Protein AF-A0A9P1BVR5-F1 (afdb_monomer_lite)

Radius of gyration: 28.44 Å; chains: 1; bounding box: 71×42×76 Å

Structure (mmCIF, N/CA/C/O backbone):
data_AF-A0A9P1BVR5-F1
#
_entry.id   AF-A0A9P1BVR5-F1
#
loop_
_atom_site.group_PDB
_atom_site.id
_atom_site.type_symbol
_atom_site.label_atom_id
_atom_site.label_alt_id
_atom_site.label_comp_id
_atom_site.label_asym_id
_atom_site.label_entity_id
_atom_site.label_seq_id
_atom_site.pdbx_PDB_ins_code
_atom_site.Cartn_x
_atom_site.Cartn_y
_atom_site.Cartn_z
_atom_site.occupancy
_atom_site.B_iso_or_equiv
_atom_site.auth_seq_id
_atom_site.auth_comp_id
_atom_site.auth_asym_id
_atom_site.auth_atom_id
_atom_site.pdbx_PDB_model_num
ATOM 1 N N . MET A 1 1 ? -10.311 -13.934 22.982 1.00 92.50 1 MET A N 1
ATOM 2 C CA . MET A 1 1 ? -10.386 -12.457 22.933 1.00 92.50 1 MET A CA 1
ATOM 3 C C . MET A 1 1 ? -9.508 -11.852 21.838 1.00 92.50 1 MET A C 1
ATOM 5 O O . MET A 1 1 ? -10.083 -11.376 20.878 1.00 92.50 1 MET A O 1
ATOM 9 N N . ALA A 1 2 ? -8.166 -11.888 21.900 1.00 94.75 2 ALA A N 1
ATOM 10 C CA . ALA A 1 2 ? -7.306 -11.245 20.880 1.00 94.75 2 ALA A CA 1
ATOM 11 C C . ALA A 1 2 ? -7.662 -11.634 19.426 1.00 94.75 2 ALA A C 1
ATOM 13 O O . ALA A 1 2 ? -8.018 -10.774 18.627 1.00 94.75 2 ALA A O 1
ATOM 14 N N . VAL A 1 3 ? -7.680 -12.939 19.130 1.00 95.75 3 VAL A N 1
ATOM 15 C CA . VAL A 1 3 ? -8.070 -13.494 17.815 1.00 95.75 3 VAL A CA 1
ATOM 16 C C . VAL A 1 3 ? -9.511 -13.127 17.431 1.00 95.75 3 VAL A C 1
ATOM 18 O O . VAL A 1 3 ? -9.828 -12.961 16.256 1.00 95.75 3 VAL A O 1
ATOM 21 N N . THR A 1 4 ? -10.397 -12.991 18.420 1.00 95.62 4 THR A N 1
ATOM 22 C CA . THR A 1 4 ? -11.791 -12.577 18.216 1.00 95.62 4 THR A CA 1
ATOM 23 C C . THR A 1 4 ? -11.862 -11.125 17.752 1.00 95.62 4 THR A C 1
ATOM 25 O O . THR A 1 4 ? -12.551 -10.845 16.778 1.00 95.62 4 THR A O 1
ATOM 28 N N . LEU A 1 5 ? -11.125 -10.218 18.406 1.00 95.94 5 LEU A N 1
ATOM 29 C CA . LEU A 1 5 ? -11.038 -8.809 18.013 1.00 95.94 5 LEU A CA 1
ATOM 30 C C . LEU A 1 5 ? -10.439 -8.677 16.608 1.00 95.94 5 LEU A C 1
ATOM 32 O O . LEU A 1 5 ? -11.005 -7.993 15.763 1.00 95.94 5 LEU A O 1
ATOM 36 N N . GLU A 1 6 ? -9.337 -9.377 16.335 1.00 94.31 6 GLU A N 1
ATOM 37 C CA . GLU A 1 6 ? -8.695 -9.364 15.018 1.00 94.31 6 GLU A CA 1
ATOM 38 C C . GLU A 1 6 ? -9.656 -9.821 13.916 1.00 94.31 6 GLU A C 1
ATOM 40 O O . GLU A 1 6 ? -9.890 -9.089 12.958 1.00 94.31 6 GLU A O 1
ATOM 45 N N . ASN A 1 7 ? -10.277 -10.995 14.063 1.00 93.31 7 ASN A N 1
ATOM 46 C CA . ASN A 1 7 ? -11.193 -11.504 13.044 1.00 93.31 7 ASN A CA 1
ATOM 47 C C . ASN A 1 7 ? -12.470 -10.677 12.901 1.00 93.31 7 ASN A C 1
ATOM 49 O O . ASN A 1 7 ? -13.054 -10.671 11.820 1.00 93.31 7 ASN A O 1
ATOM 53 N N . ARG A 1 8 ? -12.912 -9.999 13.965 1.00 94.25 8 ARG A N 1
ATOM 54 C CA . ARG A 1 8 ? -14.110 -9.159 13.930 1.00 94.25 8 ARG A CA 1
ATOM 55 C C . ARG A 1 8 ? -13.861 -7.807 13.262 1.00 94.25 8 ARG A C 1
ATOM 57 O O . ARG A 1 8 ? -14.752 -7.338 12.565 1.00 94.25 8 ARG A O 1
ATOM 64 N N . TYR A 1 9 ? -12.689 -7.202 13.469 1.00 95.06 9 TYR A N 1
ATOM 65 C CA . TYR A 1 9 ? -12.417 -5.810 13.080 1.00 95.06 9 TYR A CA 1
ATOM 66 C C . TYR A 1 9 ? -11.345 -5.636 11.995 1.00 95.06 9 TYR A C 1
ATOM 68 O O . TYR A 1 9 ? -11.045 -4.504 11.605 1.00 95.06 9 TYR A O 1
ATOM 76 N N . LYS A 1 10 ? -10.748 -6.722 11.487 1.00 90.06 10 LYS A N 1
ATOM 77 C CA . LYS A 1 10 ? -9.857 -6.664 10.318 1.00 90.06 10 LYS A CA 1
ATOM 78 C C . LYS A 1 10 ? -10.569 -6.035 9.116 1.00 90.06 10 LYS A C 1
ATOM 80 O O . LYS A 1 10 ? -11.767 -6.200 8.926 1.00 90.06 10 LYS A O 1
ATOM 85 N N . GLY A 1 11 ? -9.816 -5.288 8.311 1.00 88.62 11 GLY A N 1
ATOM 86 C CA . GLY A 1 11 ? -10.341 -4.628 7.110 1.00 88.62 11 GLY A CA 1
ATOM 87 C C . GLY A 1 11 ? -11.168 -3.360 7.363 1.00 88.62 11 GLY A C 1
ATOM 88 O O . GLY A 1 11 ? -11.551 -2.699 6.398 1.00 88.62 11 GLY A O 1
ATOM 89 N N . LEU A 1 12 ? -11.402 -2.969 8.623 1.00 92.75 12 LEU A N 1
ATOM 90 C CA . LEU A 1 12 ? -12.187 -1.780 8.943 1.00 92.75 12 LEU A CA 1
ATOM 91 C C . LEU A 1 12 ? -11.521 -0.496 8.420 1.00 92.75 12 LEU A C 1
ATOM 93 O O . LEU A 1 12 ? -10.355 -0.208 8.708 1.00 92.75 12 LEU A O 1
ATOM 97 N N . ARG A 1 13 ? -12.282 0.305 7.668 1.00 92.25 13 ARG A N 1
ATOM 98 C CA . ARG A 1 13 ? -11.865 1.639 7.218 1.00 92.25 13 ARG A CA 1
ATOM 99 C C . ARG A 1 13 ? -12.245 2.663 8.279 1.00 92.25 13 ARG A C 1
ATOM 101 O O . ARG A 1 13 ? -13.403 2.754 8.668 1.00 92.25 13 ARG A O 1
ATOM 108 N N . ALA A 1 14 ? -11.261 3.422 8.743 1.00 95.19 14 ALA A N 1
ATOM 109 C CA . ALA A 1 14 ? -11.429 4.398 9.809 1.00 95.19 14 ALA A CA 1
ATOM 110 C C . ALA A 1 14 ? -10.691 5.704 9.477 1.00 95.19 14 ALA A C 1
ATOM 112 O O . ALA A 1 14 ? -9.741 5.670 8.687 1.00 95.19 14 ALA A O 1
ATOM 113 N N . PRO A 1 15 ? -11.068 6.838 10.103 1.00 96.50 15 PRO A N 1
ATOM 114 C CA . PRO A 1 15 ? -10.418 8.131 9.881 1.00 96.50 15 PRO A CA 1
ATOM 115 C C . PRO A 1 15 ? -8.903 8.114 10.105 1.00 96.50 15 PRO A C 1
ATOM 117 O O . PRO A 1 15 ? -8.174 8.896 9.496 1.00 96.50 15 PRO A O 1
ATOM 120 N N . HIS A 1 16 ? -8.418 7.216 10.966 1.00 95.81 16 HIS A N 1
ATOM 121 C CA . HIS A 1 16 ? -7.002 6.943 11.165 1.00 95.81 16 HIS A CA 1
ATOM 122 C C . HIS A 1 16 ? -6.791 5.473 11.598 1.00 95.81 16 HIS A C 1
ATOM 124 O O . HIS A 1 16 ? -7.730 4.783 11.983 1.00 95.81 16 HIS A O 1
ATOM 130 N N . LYS A 1 17 ? -5.540 4.980 11.565 1.00 94.19 17 LYS A N 1
ATOM 131 C CA . LYS A 1 17 ? -5.130 3.666 12.106 1.00 94.19 17 LYS A CA 1
ATOM 132 C C . LYS A 1 17 ? -5.656 3.415 13.528 1.00 94.19 17 LYS A C 1
ATOM 134 O O . LYS A 1 17 ? -5.505 4.282 14.391 1.00 94.19 17 LYS A O 1
ATOM 139 N N . ILE A 1 18 ? -6.153 2.203 13.761 1.00 95.75 18 ILE A N 1
ATOM 140 C CA . ILE A 1 18 ? -6.650 1.702 15.047 1.00 95.75 18 ILE A CA 1
ATOM 141 C C . ILE A 1 18 ? -5.719 0.591 15.531 1.00 95.75 18 ILE A C 1
ATOM 143 O O . ILE A 1 18 ? -5.294 -0.258 14.746 1.00 95.75 18 ILE A O 1
ATOM 147 N N . LYS A 1 19 ? -5.393 0.592 16.823 1.00 96.50 19 LYS A N 1
ATOM 148 C CA . LYS A 1 19 ? -4.664 -0.487 17.492 1.00 96.50 19 LYS A CA 1
ATOM 149 C C . LYS A 1 19 ? -5.554 -1.119 18.548 1.00 96.50 19 LYS A C 1
ATOM 151 O O . LYS A 1 19 ? -6.213 -0.404 19.300 1.00 96.50 19 LYS A O 1
ATOM 156 N N . MET A 1 20 ? -5.512 -2.442 18.642 1.00 97.31 20 MET A N 1
ATOM 157 C CA . MET A 1 20 ? -6.223 -3.189 19.673 1.00 97.31 20 MET A CA 1
ATOM 158 C C . MET A 1 20 ? -5.267 -4.134 20.390 1.00 97.31 20 MET A C 1
ATOM 160 O O . MET A 1 20 ? -4.311 -4.615 19.784 1.00 97.31 20 MET A O 1
ATOM 164 N N . ALA A 1 21 ? -5.517 -4.406 21.666 1.00 97.06 21 ALA A N 1
ATOM 165 C CA . ALA A 1 21 ? -4.792 -5.436 22.399 1.00 97.06 21 ALA A CA 1
ATOM 166 C C . ALA A 1 21 ? -5.678 -6.098 23.452 1.00 97.06 21 ALA A C 1
ATOM 168 O O . ALA A 1 21 ? -6.592 -5.483 24.002 1.00 97.06 21 ALA A O 1
ATOM 169 N N . ALA A 1 22 ? -5.371 -7.361 23.741 1.00 97.19 22 ALA A N 1
ATOM 170 C CA . ALA A 1 22 ? -5.989 -8.108 24.822 1.00 97.19 22 ALA A CA 1
ATOM 171 C C . ALA A 1 22 ? -4.904 -8.673 25.746 1.00 97.19 22 ALA A C 1
ATOM 173 O O . ALA A 1 22 ? -4.018 -9.396 25.293 1.00 97.19 22 ALA A O 1
ATOM 174 N N . SER A 1 23 ? -4.998 -8.365 27.037 1.00 96.88 23 SER A N 1
ATOM 175 C CA . SER A 1 23 ? -4.113 -8.871 28.086 1.00 96.88 23 SER A CA 1
ATOM 176 C C . SER A 1 23 ? -4.841 -9.921 28.921 1.00 96.88 23 SER A C 1
ATOM 178 O O . SER A 1 23 ? -5.965 -9.702 29.368 1.00 96.88 23 SER A O 1
ATOM 180 N N . GLY A 1 24 ? -4.189 -11.058 29.171 1.00 95.56 24 GLY A N 1
ATOM 181 C CA . GLY A 1 24 ? -4.764 -12.152 29.967 1.00 95.56 24 GLY A CA 1
ATOM 182 C C . GLY A 1 24 ? -4.782 -11.913 31.481 1.00 95.56 24 GLY A C 1
ATOM 183 O O . GLY A 1 24 ? -5.331 -12.727 32.211 1.00 95.56 24 GLY A O 1
ATOM 184 N N . CYS A 1 25 ? -4.162 -10.837 31.971 1.00 93.56 25 CYS A N 1
ATOM 185 C CA . CYS A 1 25 ? -4.209 -10.436 33.377 1.00 93.56 25 CYS A CA 1
ATOM 186 C C . CYS A 1 25 ? -3.852 -8.950 33.535 1.00 93.56 25 CYS A C 1
ATOM 188 O O . CYS A 1 25 ? -3.358 -8.315 32.597 1.00 93.56 25 CYS A O 1
ATOM 190 N N . LEU A 1 26 ? -4.020 -8.426 34.752 1.00 89.62 26 LEU A N 1
ATOM 191 C CA . LEU A 1 26 ? -3.728 -7.034 35.126 1.00 89.62 26 LEU A CA 1
ATOM 192 C C . LEU A 1 26 ? -2.253 -6.622 34.978 1.00 89.62 26 LEU A C 1
ATOM 194 O O . LEU A 1 26 ? -1.967 -5.431 34.970 1.00 89.62 26 LEU A O 1
ATOM 198 N N . ARG A 1 27 ? -1.319 -7.575 34.821 1.00 91.69 27 ARG A N 1
ATOM 199 C CA . ARG A 1 27 ? 0.093 -7.263 34.509 1.00 91.69 27 ARG A CA 1
ATOM 200 C C . ARG A 1 27 ? 0.284 -6.659 33.119 1.00 91.69 27 ARG A C 1
ATOM 202 O O . ARG A 1 27 ? 1.359 -6.158 32.829 1.00 91.69 27 ARG A O 1
ATOM 209 N N . GLU A 1 28 ? -0.742 -6.739 32.273 1.00 89.88 28 GLU A N 1
ATOM 210 C CA . GLU A 1 28 ? -0.872 -5.894 31.090 1.00 89.88 28 GLU A CA 1
ATOM 211 C C . GLU A 1 28 ? 0.245 -6.042 30.038 1.00 89.88 28 GLU A C 1
ATOM 213 O O . GLU A 1 28 ? 0.474 -5.148 29.244 1.00 89.88 28 GLU A O 1
ATOM 218 N N . CYS A 1 29 ? 0.879 -7.214 29.922 1.00 93.69 29 CYS A N 1
ATOM 219 C CA . CYS A 1 29 ? 2.018 -7.440 29.013 1.00 93.69 29 CYS A CA 1
ATOM 220 C C . CYS A 1 29 ? 1.769 -7.124 27.520 1.00 93.69 29 CYS A C 1
ATOM 222 O O . CYS A 1 29 ? 2.726 -7.053 26.756 1.00 93.69 29 CYS A O 1
ATOM 224 N N . ALA A 1 30 ? 0.511 -6.969 27.087 1.00 94.19 30 ALA A N 1
ATOM 225 C CA . ALA A 1 30 ? 0.156 -6.575 25.722 1.00 94.19 30 ALA A CA 1
ATOM 226 C C . ALA A 1 30 ? -0.023 -5.052 25.537 1.00 94.19 30 ALA A C 1
ATOM 228 O O . ALA A 1 30 ? -0.433 -4.615 24.458 1.00 94.19 30 ALA A O 1
ATOM 229 N N . GLU A 1 31 ? 0.240 -4.244 26.569 1.00 95.38 31 GLU A N 1
ATOM 230 C CA . GLU A 1 31 ? 0.068 -2.785 26.556 1.00 95.38 31 GLU A CA 1
ATOM 231 C C . GLU A 1 31 ? -1.362 -2.354 26.158 1.00 95.38 31 GLU A C 1
ATOM 233 O O . GLU A 1 31 ? -1.558 -1.394 25.403 1.00 95.38 31 GLU A O 1
ATOM 238 N N . ALA A 1 32 ? -2.375 -3.104 26.611 1.00 95.94 32 ALA A N 1
ATOM 239 C CA . ALA A 1 32 ? -3.794 -2.867 26.342 1.00 95.94 32 ALA A CA 1
ATOM 240 C C . ALA A 1 32 ? -4.259 -1.436 26.662 1.00 95.94 32 ALA A C 1
ATOM 242 O O . ALA A 1 32 ? -4.996 -0.844 25.876 1.00 95.94 32 ALA A O 1
ATOM 243 N N . GLN A 1 33 ? -3.780 -0.832 27.748 1.00 95.88 33 GLN A N 1
ATOM 244 C CA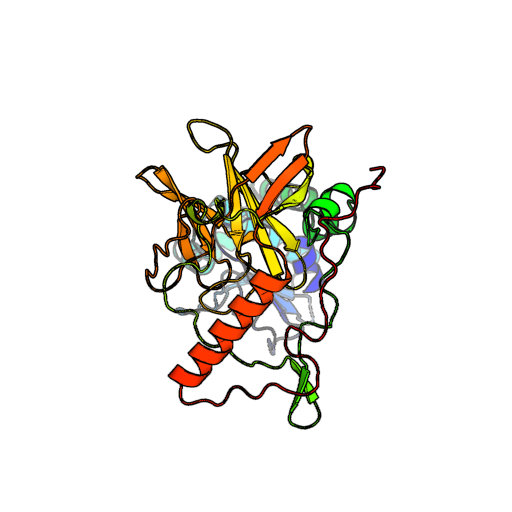 . GLN A 1 33 ? -4.112 0.542 28.132 1.00 95.88 33 GLN A CA 1
ATOM 245 C C . GLN A 1 33 ? -3.375 1.596 27.289 1.00 95.88 33 GLN A C 1
ATOM 247 O O . GLN A 1 33 ? -3.610 2.789 27.459 1.00 95.88 33 GLN A O 1
ATOM 252 N N . GLY A 1 34 ? -2.492 1.196 26.371 1.00 95.38 34 GLY A N 1
ATOM 253 C CA . GLY A 1 34 ? -1.845 2.078 25.394 1.00 95.38 34 GLY A CA 1
ATOM 254 C C . GLY A 1 34 ? -2.473 2.035 23.995 1.00 95.38 34 GLY A C 1
ATOM 255 O O . GLY A 1 34 ? -1.967 2.692 23.077 1.00 95.38 34 GLY A O 1
ATOM 256 N N . LYS A 1 35 ? -3.526 1.233 23.786 1.00 97.12 35 LYS A N 1
ATOM 257 C CA . LYS A 1 35 ? -4.158 1.034 22.471 1.00 97.12 35 LYS A CA 1
ATOM 258 C C . LYS A 1 35 ? -5.499 1.766 22.363 1.00 97.12 35 LYS A C 1
ATOM 260 O O . LYS A 1 35 ? -6.096 2.146 23.365 1.00 97.12 35 LYS A O 1
ATOM 265 N N . ASP A 1 36 ? -5.973 1.953 21.131 1.00 97.81 36 ASP A N 1
ATOM 266 C CA . ASP A 1 36 ? -7.271 2.582 20.860 1.00 97.81 36 ASP A CA 1
ATOM 267 C C . ASP A 1 36 ? -8.425 1.751 21.459 1.00 97.81 36 ASP A C 1
ATOM 269 O O . ASP A 1 36 ? -9.404 2.328 21.924 1.00 97.81 36 ASP A O 1
ATOM 273 N N . VAL A 1 37 ? -8.272 0.418 21.501 1.00 98.25 37 VAL A N 1
ATOM 274 C CA . VAL A 1 37 ? -9.117 -0.527 22.254 1.00 98.25 37 VAL A CA 1
ATOM 275 C C . VAL A 1 37 ? -8.233 -1.491 23.049 1.00 98.25 37 VAL A C 1
ATOM 277 O O . VAL A 1 37 ? -7.409 -2.210 22.481 1.00 98.25 37 VAL A O 1
ATOM 280 N N . GLY A 1 38 ? -8.416 -1.540 24.361 1.00 97.75 38 GLY A N 1
ATOM 281 C CA . GLY A 1 38 ? -7.708 -2.441 25.264 1.00 97.75 38 GLY A CA 1
ATOM 282 C C . GLY A 1 38 ? -8.676 -3.327 26.026 1.00 97.75 38 GLY A C 1
ATOM 283 O O . GLY A 1 38 ? -9.626 -2.826 26.613 1.00 97.75 38 GLY A O 1
ATOM 284 N N . VAL A 1 39 ? -8.428 -4.631 26.067 1.00 97.81 39 VAL A N 1
ATOM 285 C CA . VAL A 1 39 ? -9.236 -5.570 26.856 1.00 97.81 39 VAL A CA 1
ATOM 286 C C . VAL A 1 39 ? -8.338 -6.282 27.859 1.00 97.81 39 VAL A C 1
ATOM 288 O O . VAL A 1 39 ? -7.316 -6.847 27.478 1.00 97.81 39 VAL A O 1
ATOM 291 N N . ILE A 1 40 ? -8.685 -6.265 29.142 1.00 97.75 40 ILE A N 1
ATOM 292 C CA . ILE A 1 40 ? -7.896 -6.916 30.196 1.00 97.75 40 ILE A CA 1
ATOM 293 C C . ILE A 1 40 ? -8.774 -7.917 30.930 1.00 97.75 40 ILE A C 1
ATOM 295 O O . ILE A 1 40 ? -9.808 -7.538 31.468 1.00 97.75 40 ILE A O 1
ATOM 299 N N . ALA A 1 41 ? -8.369 -9.186 30.950 1.00 96.88 41 ALA A N 1
ATOM 300 C CA . ALA A 1 41 ? -9.108 -10.228 31.655 1.00 96.88 41 ALA A CA 1
ATOM 301 C C . ALA A 1 41 ? -9.060 -10.019 33.175 1.00 96.88 41 ALA A C 1
ATOM 303 O O . ALA A 1 41 ? -7.999 -9.740 33.747 1.00 96.88 41 ALA A O 1
ATOM 304 N N . THR A 1 42 ? -10.213 -10.192 33.811 1.00 94.31 42 THR A N 1
ATOM 305 C CA . THR A 1 42 ? -10.404 -10.224 35.263 1.00 94.31 42 THR A CA 1
ATOM 306 C C . THR A 1 42 ? -10.921 -11.607 35.671 1.00 94.31 42 THR A C 1
ATOM 308 O O . THR A 1 42 ? -11.088 -12.493 34.834 1.00 94.31 42 THR A O 1
ATOM 311 N N . GLN A 1 43 ? -11.159 -11.825 36.966 1.00 92.00 43 GLN A N 1
ATOM 312 C CA . GLN A 1 43 ? -11.811 -13.057 37.425 1.00 92.00 43 GLN A CA 1
ATOM 313 C C . GLN A 1 43 ? -13.298 -13.115 37.040 1.00 92.00 43 GLN A C 1
ATOM 315 O O . GLN A 1 43 ? -13.834 -14.209 36.893 1.00 92.00 43 GLN A O 1
ATOM 320 N N . ALA A 1 44 ? -13.950 -11.958 36.879 1.00 92.00 44 ALA A N 1
ATOM 321 C CA . ALA A 1 44 ? -15.381 -11.853 36.599 1.00 92.00 44 ALA A CA 1
ATOM 322 C C . ALA A 1 44 ? -15.705 -11.632 35.108 1.00 92.00 44 ALA A C 1
ATOM 324 O O . ALA A 1 44 ? -16.853 -11.785 34.707 1.00 92.00 44 ALA A O 1
ATOM 325 N N . GLY A 1 45 ? -14.711 -11.319 34.273 1.00 94.44 45 GLY A N 1
ATOM 326 C CA . GLY A 1 45 ? -14.902 -11.093 32.843 1.00 94.44 45 GLY A CA 1
ATOM 327 C C . GLY A 1 45 ? -13.736 -10.316 32.249 1.00 94.44 45 GLY A C 1
ATOM 328 O O . GLY A 1 45 ? -12.584 -10.759 32.299 1.00 94.44 45 GLY A O 1
ATOM 329 N N . TYR A 1 46 ? -14.029 -9.149 31.680 1.00 96.94 46 TYR A N 1
ATOM 330 C CA . TYR A 1 46 ? -13.025 -8.268 31.101 1.00 96.94 46 TYR A CA 1
ATOM 331 C C . TYR A 1 46 ? -13.276 -6.796 31.424 1.00 96.94 46 TYR A C 1
ATOM 333 O O . TYR A 1 46 ? -14.394 -6.299 31.353 1.00 96.94 46 TYR A O 1
ATOM 341 N N . ASN A 1 47 ? -12.199 -6.060 31.671 1.00 97.75 47 ASN A N 1
ATOM 342 C CA . ASN A 1 47 ? -12.223 -4.605 31.668 1.00 97.75 47 ASN A CA 1
ATOM 343 C C . ASN A 1 47 ? -11.919 -4.099 30.257 1.00 97.75 47 ASN A C 1
ATOM 345 O O . ASN A 1 47 ? -10.901 -4.469 29.661 1.00 97.75 47 ASN A O 1
ATOM 349 N N . LEU A 1 48 ? -12.796 -3.244 29.736 1.00 98.31 48 LEU A N 1
ATOM 350 C CA . LEU A 1 48 ? -12.692 -2.636 28.416 1.00 98.31 48 LEU A CA 1
ATOM 351 C C . LEU A 1 48 ? -12.221 -1.186 28.545 1.00 98.31 48 LEU A C 1
ATOM 353 O O . LEU A 1 48 ? -12.863 -0.364 29.196 1.00 98.31 48 LEU A O 1
ATOM 357 N N . TYR A 1 49 ? -11.122 -0.869 27.874 1.00 98.38 49 TYR A N 1
ATOM 358 C CA . TYR A 1 49 ? -10.511 0.451 27.800 1.00 98.38 49 TYR A CA 1
ATOM 359 C C . TYR A 1 49 ? -10.548 0.964 26.360 1.00 98.38 49 TYR A C 1
ATOM 361 O O . TYR A 1 49 ? -10.378 0.189 25.419 1.00 98.38 49 TYR A O 1
ATOM 369 N N . VAL A 1 50 ? -10.725 2.272 26.180 1.00 98.56 50 VAL A N 1
ATOM 370 C CA . VAL A 1 50 ? -10.776 2.910 24.856 1.00 98.56 50 VAL A CA 1
ATOM 371 C C . VAL A 1 50 ? -9.984 4.211 24.803 1.00 98.56 50 VAL A C 1
ATOM 373 O O . VAL A 1 50 ? -9.679 4.819 25.828 1.00 98.56 50 VAL A O 1
ATOM 376 N N . CYS A 1 51 ? -9.674 4.660 23.590 1.00 98.06 51 CYS A N 1
ATOM 377 C CA . CYS A 1 51 ? -9.042 5.951 23.313 1.00 98.06 51 CYS A CA 1
ATOM 378 C C . CYS A 1 51 ? -7.618 6.102 23.877 1.00 98.06 51 CYS A C 1
ATOM 380 O O . CYS A 1 51 ? -7.212 7.201 24.255 1.00 98.06 51 CYS A O 1
ATOM 382 N N . GLY A 1 52 ? -6.845 5.013 23.931 1.00 97.12 52 GLY A N 1
ATOM 383 C CA . GLY A 1 52 ? -5.403 5.066 24.171 1.00 97.12 52 GLY A CA 1
ATOM 384 C C . GLY A 1 52 ? -4.612 5.331 22.892 1.00 97.12 52 GLY A C 1
ATOM 385 O O . GLY A 1 52 ? -5.084 5.132 21.770 1.00 97.12 52 GLY A O 1
ATOM 386 N N . ASN A 1 53 ? -3.373 5.790 23.041 1.00 93.75 53 ASN A N 1
ATOM 387 C CA . ASN A 1 53 ? -2.506 6.086 21.912 1.00 93.75 53 ASN A CA 1
ATOM 388 C C . ASN A 1 53 ? -1.026 5.916 22.268 1.00 93.75 53 ASN A C 1
ATOM 390 O O . ASN A 1 53 ? -0.512 6.620 23.129 1.00 93.75 53 ASN A O 1
ATOM 394 N N . GLY A 1 54 ? -0.320 5.058 21.529 1.00 88.50 54 GLY A N 1
ATOM 395 C CA . GLY A 1 54 ? 1.145 5.065 21.468 1.00 88.50 54 GLY A CA 1
ATOM 396 C C . GLY A 1 54 ? 1.679 5.942 20.327 1.00 88.50 54 GLY A C 1
ATOM 397 O O . GLY A 1 54 ? 1.175 5.876 19.200 1.00 88.50 54 GLY A O 1
ATOM 398 N N . GLY A 1 55 ? 2.738 6.711 20.586 1.00 84.62 55 GLY A N 1
ATOM 399 C CA . GLY A 1 55 ? 3.395 7.591 19.614 1.00 84.62 55 GLY A CA 1
ATOM 400 C C . GLY A 1 55 ? 4.151 8.730 20.300 1.00 84.62 55 GLY A C 1
ATOM 401 O O . GLY A 1 55 ? 4.475 8.625 21.477 1.00 84.62 55 GLY A O 1
ATOM 402 N N . ALA A 1 56 ? 4.387 9.829 19.576 1.00 87.25 56 ALA A N 1
ATOM 403 C CA . ALA A 1 56 ? 5.128 10.990 20.088 1.00 87.25 56 ALA A CA 1
ATOM 404 C C . ALA A 1 56 ? 4.464 11.672 21.302 1.00 87.25 56 ALA A C 1
ATOM 406 O O . ALA A 1 56 ? 5.156 12.199 22.165 1.00 87.25 56 ALA A O 1
ATOM 407 N N . LYS A 1 57 ? 3.125 11.654 21.375 1.00 90.12 57 LYS A N 1
ATOM 408 C CA . LYS A 1 57 ? 2.338 12.105 22.535 1.00 90.12 57 LYS A CA 1
ATOM 409 C C . LYS A 1 57 ? 1.498 10.929 23.048 1.00 90.12 57 LYS A C 1
ATOM 411 O O . LYS A 1 57 ? 0.390 10.731 22.539 1.00 90.12 57 LYS A O 1
ATOM 416 N N . PRO A 1 58 ? 2.036 10.096 23.953 1.00 94.06 58 PRO A N 1
ATOM 417 C CA . PRO A 1 58 ? 1.324 8.929 24.447 1.00 94.06 58 PRO A CA 1
ATOM 418 C C . PRO A 1 58 ? 0.142 9.335 25.334 1.00 94.06 58 PRO A C 1
ATOM 420 O O . PRO A 1 58 ? 0.220 10.303 26.086 1.00 94.06 58 PRO A O 1
ATOM 423 N N . VAL A 1 59 ? -0.957 8.588 25.240 1.00 96.44 59 VAL A N 1
ATOM 424 C CA . VAL A 1 59 ? -2.166 8.785 26.052 1.00 96.44 59 VAL A CA 1
ATOM 425 C C . VAL A 1 59 ? -2.647 7.425 26.541 1.00 96.44 59 VAL A C 1
ATOM 427 O O . VAL A 1 59 ? -2.810 6.505 25.738 1.00 96.44 59 VAL A O 1
ATOM 430 N N . HIS A 1 60 ? -2.890 7.300 27.846 1.00 97.00 60 HIS A N 1
ATOM 431 C CA . HIS A 1 60 ? -3.511 6.104 28.410 1.00 97.00 60 HIS A CA 1
ATOM 432 C C . HIS A 1 60 ? -5.000 6.050 28.069 1.00 97.00 60 HIS A C 1
ATOM 434 O O . HIS A 1 60 ? -5.724 7.039 28.223 1.00 97.00 60 HIS A O 1
ATOM 440 N N . ALA A 1 61 ? -5.443 4.872 27.643 1.00 97.75 61 ALA A N 1
ATOM 441 C CA . ALA A 1 61 ? -6.837 4.554 27.407 1.00 97.75 61 ALA A CA 1
ATOM 442 C C . ALA A 1 61 ? -7.666 4.754 28.684 1.00 97.75 61 ALA A C 1
ATOM 444 O O . ALA A 1 61 ? -7.183 4.597 29.808 1.00 97.75 61 ALA A O 1
ATOM 445 N N . LYS A 1 62 ? -8.936 5.105 28.507 1.00 98.19 62 LYS A N 1
ATOM 446 C CA . LYS A 1 62 ? -9.895 5.322 29.588 1.00 98.19 62 LYS A CA 1
ATOM 447 C C . LYS A 1 62 ? -10.793 4.103 29.739 1.00 98.19 62 LYS A C 1
ATOM 449 O O . LYS A 1 62 ? -11.187 3.495 28.749 1.00 98.19 62 LYS A O 1
ATOM 454 N N . LEU A 1 63 ? -11.112 3.759 30.983 1.00 98.06 63 LEU A N 1
ATOM 455 C CA . LEU A 1 63 ? -11.995 2.645 31.317 1.00 98.06 63 LEU A CA 1
ATOM 456 C C . LEU A 1 63 ? -13.423 2.938 30.838 1.00 98.06 63 LEU A C 1
ATOM 458 O O . LEU A 1 63 ? -14.052 3.889 31.309 1.00 98.06 63 LEU A O 1
ATOM 462 N N . LEU A 1 64 ? -13.921 2.113 29.921 1.00 98.38 64 LEU A N 1
ATOM 463 C CA . LEU A 1 64 ? -15.270 2.192 29.369 1.00 98.38 64 LEU A CA 1
ATOM 464 C C . LEU A 1 64 ? -16.242 1.310 30.161 1.00 98.38 64 LEU A C 1
ATOM 466 O O . LEU A 1 64 ? -17.273 1.803 30.602 1.00 98.38 64 LEU A O 1
ATOM 470 N N . ALA A 1 65 ? -15.888 0.043 30.384 1.00 97.69 65 ALA A N 1
ATOM 471 C CA . ALA A 1 65 ? -16.702 -0.924 31.121 1.00 97.69 65 ALA A CA 1
ATOM 472 C C . ALA A 1 65 ? -15.820 -1.870 31.946 1.00 97.69 65 ALA A C 1
ATOM 474 O O . ALA A 1 65 ? -14.675 -2.140 31.574 1.00 97.69 65 ALA A O 1
ATOM 475 N N . THR A 1 66 ? -16.355 -2.371 33.056 1.00 97.19 66 THR A N 1
ATOM 476 C CA . THR A 1 66 ? -15.697 -3.333 33.951 1.00 97.19 66 THR A CA 1
ATOM 477 C C . THR A 1 66 ? -16.426 -4.660 33.946 1.00 97.19 66 THR A C 1
ATOM 479 O O . THR A 1 66 ? -17.648 -4.670 33.830 1.00 97.19 66 THR A O 1
ATOM 482 N N . ASP A 1 67 ? -15.674 -5.749 34.110 1.00 94.31 67 ASP A N 1
ATOM 483 C CA . ASP A 1 67 ? -16.195 -7.114 34.249 1.00 94.31 67 ASP A CA 1
ATOM 484 C C . ASP A 1 67 ? -17.243 -7.498 33.184 1.00 94.31 67 ASP A C 1
ATOM 486 O O . ASP A 1 67 ? -18.181 -8.243 33.454 1.00 94.31 67 ASP A O 1
ATOM 490 N N . CYS A 1 68 ? -17.069 -7.004 31.950 1.00 95.50 68 CYS A N 1
ATOM 491 C CA . CYS A 1 68 ? -17.946 -7.340 30.835 1.00 95.50 68 CYS A CA 1
ATOM 492 C C . CYS A 1 68 ? -17.738 -8.792 30.398 1.00 95.50 68 CYS A C 1
ATOM 494 O O . CYS A 1 68 ? -16.609 -9.294 30.317 1.00 95.50 68 CYS A O 1
ATOM 496 N N . SER A 1 69 ? -18.841 -9.459 30.065 1.00 97.12 69 SER A N 1
ATOM 497 C CA . SER A 1 69 ? -18.801 -10.700 29.297 1.00 97.12 69 SER A CA 1
ATOM 498 C C . SER A 1 69 ? -18.199 -10.448 27.910 1.00 97.12 69 SER A C 1
ATOM 500 O O . SER A 1 69 ? -18.167 -9.320 27.416 1.00 97.12 69 SER A O 1
ATOM 502 N N . VAL A 1 70 ? -17.740 -11.505 27.234 1.00 96.06 70 VAL A N 1
ATOM 503 C CA . VAL A 1 70 ? -17.181 -11.383 25.874 1.00 96.06 70 VAL A CA 1
ATOM 504 C C . VAL A 1 70 ? -18.163 -10.687 24.927 1.00 96.06 70 VAL A C 1
ATOM 506 O O . VAL A 1 70 ? -17.752 -9.821 24.159 1.00 96.06 70 VAL A O 1
ATOM 509 N N . GLU A 1 71 ? -19.445 -11.042 24.997 1.00 97.00 71 GLU A N 1
ATOM 510 C CA . GLU A 1 71 ? -20.502 -10.494 24.143 1.00 97.00 71 GLU A CA 1
ATOM 511 C C . GLU A 1 71 ? -20.703 -8.995 24.380 1.00 97.00 71 GLU A C 1
ATOM 513 O O . GLU A 1 71 ? -20.704 -8.218 23.426 1.00 97.00 71 GLU A O 1
ATOM 518 N N . GLU A 1 72 ? -20.779 -8.572 25.643 1.00 97.38 72 GLU A N 1
ATOM 519 C CA . GLU A 1 72 ? -20.893 -7.158 26.007 1.00 97.38 72 GLU A CA 1
ATOM 520 C C . GLU A 1 72 ? -19.668 -6.360 25.569 1.00 97.38 72 GLU A C 1
ATOM 522 O O . GLU A 1 72 ? -19.811 -5.280 24.996 1.00 97.38 72 GLU A O 1
ATOM 527 N N . CYS A 1 73 ? -18.459 -6.892 25.775 1.00 97.25 73 CYS A N 1
ATOM 528 C CA . CYS A 1 73 ? -17.255 -6.189 25.354 1.00 97.25 73 CYS A CA 1
ATOM 529 C C . CYS A 1 73 ? -17.231 -6.000 23.827 1.00 97.25 73 CYS A C 1
ATOM 531 O O . CYS A 1 73 ? -16.897 -4.916 23.355 1.00 97.25 73 CYS A O 1
ATOM 533 N N . LEU A 1 74 ? -17.592 -7.025 23.042 1.00 97.88 74 LEU A N 1
ATOM 534 C CA . LEU A 1 74 ? -17.655 -6.904 21.581 1.00 97.88 74 LEU A CA 1
ATOM 535 C C . LEU A 1 74 ? -18.717 -5.887 21.154 1.00 97.88 74 LEU A C 1
ATOM 537 O O . LEU A 1 74 ? -18.417 -5.011 20.350 1.00 97.88 74 LEU A O 1
ATOM 541 N N . LYS A 1 75 ? -19.905 -5.942 21.757 1.00 98.06 75 LYS A N 1
ATOM 542 C CA . LYS A 1 75 ? -21.003 -5.005 21.509 1.00 98.06 75 LYS A CA 1
ATOM 543 C C . LYS A 1 75 ? -20.604 -3.553 21.790 1.00 98.06 75 LYS A C 1
ATOM 545 O O . LYS A 1 75 ? -20.846 -2.669 20.969 1.00 98.06 75 LYS A O 1
ATOM 550 N N . TYR A 1 76 ? -19.941 -3.286 22.915 1.00 98.56 76 TYR A N 1
ATOM 551 C CA . TYR A 1 76 ? -19.457 -1.940 23.233 1.00 98.56 76 TYR A CA 1
ATOM 552 C C . TYR A 1 76 ? -18.338 -1.482 22.300 1.00 98.56 76 TYR A C 1
ATOM 554 O O . TYR A 1 76 ? -18.298 -0.304 21.946 1.00 98.56 76 TYR A O 1
ATOM 562 N N . VAL A 1 77 ? -17.458 -2.385 21.856 1.00 98.44 77 VAL A N 1
ATOM 563 C CA . VAL A 1 77 ? -16.426 -2.044 20.869 1.00 98.44 77 VAL A CA 1
ATOM 564 C C . VAL A 1 77 ? -17.044 -1.729 19.503 1.00 98.44 77 VAL A C 1
ATOM 566 O O . VAL A 1 77 ? -16.637 -0.738 18.901 1.00 98.44 77 VAL A O 1
ATOM 569 N N . ASP A 1 78 ? -18.046 -2.482 19.037 1.00 98.31 78 ASP A N 1
ATOM 570 C CA . ASP A 1 78 ? -18.760 -2.184 17.786 1.00 98.31 78 ASP A CA 1
ATOM 571 C C . ASP A 1 78 ? -19.317 -0.758 17.800 1.00 98.31 78 ASP A C 1
ATOM 573 O O . ASP A 1 78 ? -19.016 0.056 16.923 1.00 98.31 78 ASP A O 1
ATOM 577 N N . ARG A 1 79 ? -20.084 -0.446 18.850 1.00 98.56 79 ARG A N 1
ATOM 578 C CA . ARG A 1 79 ? -20.711 0.861 19.058 1.00 98.56 79 ARG A CA 1
ATOM 579 C C . ARG A 1 79 ? -19.670 1.971 19.144 1.00 98.56 79 ARG A C 1
ATOM 581 O O . ARG A 1 79 ? -19.786 2.971 18.442 1.00 98.56 79 ARG A O 1
ATOM 588 N N . PHE A 1 80 ? -18.625 1.783 19.951 1.00 98.62 80 PHE A N 1
ATOM 589 C CA . PHE A 1 80 ? -17.529 2.742 20.081 1.00 98.62 80 PHE A CA 1
ATOM 590 C C . PHE A 1 80 ? -16.865 3.036 18.731 1.00 98.62 80 PHE A C 1
ATOM 592 O O . PHE A 1 80 ? -16.714 4.202 18.365 1.00 98.62 80 PHE A O 1
ATOM 599 N N . LEU A 1 81 ? -16.484 1.999 17.979 1.00 98.44 81 LEU A N 1
ATOM 600 C CA . LEU A 1 81 ? -15.782 2.160 16.708 1.00 98.44 81 LEU A CA 1
ATOM 601 C C . LEU A 1 81 ? -16.657 2.847 15.665 1.00 98.44 81 LEU A C 1
ATOM 603 O O . LEU A 1 81 ? -16.176 3.748 14.982 1.00 98.44 81 LEU A O 1
ATOM 607 N N . MET A 1 82 ? -17.928 2.457 15.549 1.00 98.38 82 MET A N 1
ATOM 608 C CA . MET A 1 82 ? -18.844 3.075 14.589 1.00 98.38 82 MET A CA 1
ATOM 609 C C . MET A 1 82 ? -19.168 4.517 14.969 1.00 98.38 82 MET A C 1
ATOM 611 O O . MET A 1 82 ? -19.204 5.378 14.091 1.00 98.38 82 MET A O 1
ATOM 615 N N . TYR A 1 83 ? -19.316 4.814 16.261 1.00 98.44 83 TYR A N 1
ATOM 616 C CA . TYR A 1 83 ? -19.536 6.178 16.728 1.00 98.44 83 TYR A CA 1
ATOM 617 C C . TYR A 1 83 ? -18.314 7.068 16.459 1.00 98.44 83 TYR A C 1
ATOM 619 O O . TYR A 1 83 ? -18.451 8.155 15.899 1.00 98.44 83 TYR A O 1
ATOM 627 N N . TYR A 1 84 ? -17.106 6.579 16.755 1.00 98.44 84 TYR A N 1
ATOM 628 C CA . TYR A 1 84 ? -15.853 7.257 16.414 1.00 98.44 84 TYR A CA 1
ATOM 629 C C . TYR A 1 84 ? -15.725 7.493 14.903 1.00 98.44 84 TYR A C 1
ATOM 631 O O . TYR A 1 84 ? -15.470 8.616 14.478 1.00 98.44 84 TYR A O 1
ATOM 639 N N . ILE A 1 85 ? -15.950 6.467 14.078 1.00 97.69 85 ILE A N 1
ATOM 640 C CA . ILE A 1 85 ? -15.849 6.574 12.613 1.00 97.69 85 ILE A CA 1
ATOM 641 C C . ILE A 1 85 ? -16.857 7.581 12.050 1.00 97.69 85 ILE A C 1
ATOM 643 O O . ILE A 1 85 ? -16.534 8.294 11.104 1.00 97.69 85 ILE A O 1
ATOM 647 N N . SER A 1 86 ? -18.045 7.669 12.648 1.00 97.00 86 SER A N 1
ATOM 648 C CA . SER A 1 86 ? -19.110 8.565 12.187 1.00 97.00 86 SER A CA 1
ATOM 649 C C . SER A 1 86 ? -18.913 10.022 12.609 1.00 97.00 86 SER A C 1
ATOM 651 O O . SER A 1 86 ? -19.517 10.908 12.012 1.00 97.00 86 SER A O 1
ATOM 653 N N . THR A 1 87 ? -18.103 10.288 13.638 1.00 97.25 87 THR A N 1
ATOM 654 C CA . THR A 1 87 ? -18.008 11.625 14.257 1.00 97.25 87 THR A CA 1
ATOM 655 C C . THR A 1 87 ? -16.611 12.241 14.213 1.00 97.25 87 THR A C 1
ATOM 657 O O . THR A 1 87 ? -16.476 13.451 14.389 1.00 97.25 87 THR A O 1
ATOM 660 N N . ALA A 1 88 ? -15.558 11.454 13.980 1.00 97.94 88 ALA A N 1
ATOM 661 C CA . ALA A 1 88 ? -14.189 11.955 13.953 1.00 97.94 88 ALA A CA 1
ATOM 662 C C . ALA A 1 88 ? -13.809 12.610 12.618 1.00 97.94 88 ALA A C 1
ATOM 664 O O . ALA A 1 88 ? -14.268 12.237 11.539 1.00 97.94 88 ALA A O 1
ATOM 665 N N . LYS A 1 89 ? -12.892 13.576 12.695 1.00 97.69 89 LYS A N 1
ATOM 666 C CA . LYS A 1 89 ? -12.317 14.272 11.538 1.00 97.69 89 LYS A CA 1
ATOM 667 C C . LYS A 1 89 ? -11.343 13.362 10.778 1.00 97.69 89 LYS A C 1
ATOM 669 O O . LYS A 1 89 ? -10.752 12.436 11.338 1.00 97.69 89 LYS A O 1
ATOM 674 N N . HIS A 1 90 ? -11.104 13.675 9.505 1.00 95.75 90 HIS A N 1
ATOM 675 C CA . HIS A 1 90 ? -10.092 12.996 8.691 1.00 95.75 90 HIS A CA 1
ATOM 676 C C . HIS A 1 90 ? -8.704 13.053 9.362 1.00 95.75 90 HIS A C 1
ATOM 678 O O . HIS A 1 90 ? -8.281 14.113 9.822 1.00 95.75 90 HIS A O 1
ATOM 684 N N . LEU A 1 91 ? -7.999 11.915 9.421 1.00 95.31 91 LEU A N 1
ATOM 685 C CA . LEU A 1 91 ? -6.701 11.742 10.096 1.00 95.31 91 LEU A CA 1
ATOM 686 C C . LEU A 1 91 ? -6.700 12.014 11.614 1.00 95.31 91 LEU A C 1
ATOM 688 O O . LEU A 1 91 ? -5.635 12.180 12.213 1.00 95.31 91 LEU A O 1
ATOM 692 N N . GLN A 1 92 ? -7.856 11.990 12.278 1.00 96.12 92 GLN A N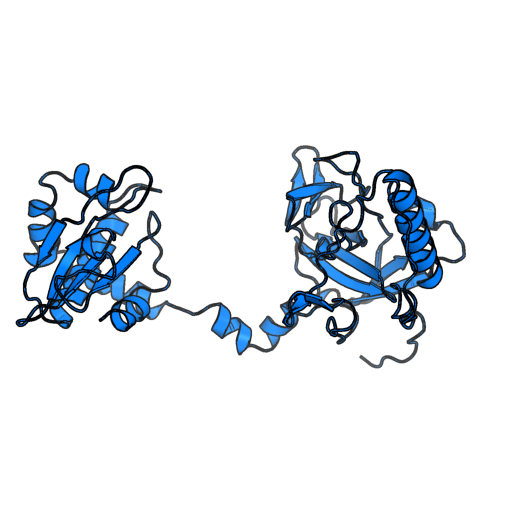 1
ATOM 693 C CA . GLN A 1 92 ? -7.944 12.145 13.731 1.00 96.12 92 GLN A CA 1
ATOM 694 C C . GLN A 1 92 ? -7.877 10.788 14.444 1.00 96.12 92 GLN A C 1
ATOM 696 O O . GLN A 1 92 ? -8.633 9.877 14.126 1.00 96.12 92 GLN A O 1
ATOM 701 N N . ARG A 1 93 ? -6.993 10.638 15.439 1.00 96.38 93 ARG A N 1
ATOM 702 C CA . ARG A 1 93 ? -6.931 9.452 16.323 1.00 96.38 93 ARG A CA 1
ATOM 703 C C . ARG A 1 93 ? -8.035 9.479 17.387 1.00 96.38 93 ARG A C 1
ATOM 705 O O . ARG A 1 93 ? -8.520 10.549 17.740 1.00 96.38 93 ARG A O 1
ATOM 712 N N . THR A 1 94 ? -8.341 8.319 17.968 1.00 97.38 94 THR A N 1
ATOM 713 C CA . THR A 1 94 ? -9.357 8.162 19.031 1.00 97.38 94 THR A CA 1
ATOM 714 C C . THR A 1 94 ? -9.068 9.006 20.281 1.00 97.38 94 THR A C 1
ATOM 716 O O . THR A 1 94 ? -9.979 9.601 20.842 1.00 97.38 94 THR A O 1
ATOM 719 N N . ALA A 1 95 ? -7.802 9.129 20.698 1.00 97.06 95 ALA A N 1
ATOM 720 C CA . ALA A 1 95 ? -7.423 9.922 21.873 1.00 97.06 95 ALA A CA 1
ATOM 721 C C . ALA A 1 95 ? -7.702 11.441 21.716 1.00 97.06 95 ALA A C 1
ATOM 723 O O . ALA A 1 95 ? -8.419 11.986 22.554 1.00 97.06 95 ALA A O 1
ATOM 724 N N . PRO A 1 96 ? -7.215 12.140 20.664 1.00 96.56 96 PRO A N 1
ATOM 725 C CA . PRO A 1 96 ? -7.623 13.520 20.379 1.00 96.56 96 PRO A CA 1
ATOM 726 C C . PRO A 1 96 ? -9.127 13.682 20.159 1.00 96.56 96 PRO A C 1
ATOM 728 O O . PRO A 1 96 ? -9.696 14.663 20.615 1.00 96.56 96 PRO A O 1
ATOM 731 N N . TRP A 1 97 ? -9.769 12.716 19.496 1.00 97.88 97 TRP A N 1
ATOM 732 C CA . TRP A 1 97 ? -11.219 12.733 19.301 1.00 97.88 97 TRP A CA 1
ATOM 733 C C . TRP A 1 97 ? -11.973 12.733 20.637 1.00 97.88 97 TRP A C 1
ATOM 735 O O . TRP A 1 97 ? -12.849 13.566 20.837 1.00 97.88 97 TRP A O 1
ATOM 745 N N . LEU A 1 98 ? -11.577 11.885 21.592 1.00 97.88 98 LEU A N 1
ATOM 746 C CA . LEU A 1 98 ? -12.181 11.862 22.927 1.00 97.88 98 LEU A CA 1
ATOM 747 C C . LEU A 1 98 ? -11.934 13.164 23.703 1.00 97.88 98 LEU A C 1
ATOM 749 O O . LEU A 1 98 ? -12.784 13.572 24.484 1.00 97.88 98 LEU A O 1
ATOM 753 N N . ALA A 1 99 ? -10.776 13.800 23.512 1.00 96.19 99 ALA A N 1
ATOM 754 C CA . ALA A 1 99 ? -10.447 15.066 24.168 1.00 96.19 99 ALA A CA 1
ATOM 755 C C . ALA A 1 99 ? -11.276 16.249 23.637 1.00 96.19 99 ALA A C 1
ATOM 757 O O . ALA A 1 99 ? -11.517 17.197 24.377 1.00 96.19 99 ALA A O 1
ATOM 758 N N . GLU A 1 100 ? -11.701 16.195 22.371 1.00 96.88 100 GLU A N 1
ATOM 759 C CA . GLU A 1 100 ? -12.607 17.177 21.758 1.00 96.88 100 GLU A CA 1
ATOM 760 C C . GLU A 1 100 ? -14.088 16.878 22.040 1.00 96.88 100 GLU A C 1
ATOM 762 O O . GLU A 1 100 ? -14.931 17.756 21.863 1.00 96.88 100 GLU A O 1
ATOM 767 N N . LEU A 1 101 ? -14.416 15.655 22.468 1.00 96.25 101 LEU A N 1
ATOM 768 C CA . LEU A 1 101 ? -15.782 15.245 22.767 1.00 96.25 101 LEU A CA 1
ATOM 769 C C . LEU A 1 101 ? -16.257 15.887 24.079 1.00 96.25 101 LEU A C 1
ATOM 771 O O . LEU A 1 101 ? -15.689 15.642 25.146 1.00 96.25 101 LEU A O 1
ATOM 775 N N . GLU A 1 102 ? -17.322 16.685 24.014 1.00 94.75 102 GLU A N 1
ATOM 776 C CA . GLU A 1 102 ? -17.906 17.321 25.196 1.00 94.75 102 GLU A CA 1
ATOM 777 C C . GLU A 1 102 ? -18.396 16.260 26.199 1.00 94.75 102 GLU A C 1
ATOM 779 O O . GLU A 1 102 ? -19.104 15.320 25.845 1.00 94.75 102 GLU A O 1
ATOM 784 N N . GLY A 1 103 ? -17.960 16.369 27.458 1.00 94.56 103 GLY A N 1
ATOM 785 C CA . GLY A 1 103 ? -18.208 15.355 28.492 1.00 94.56 103 GLY A CA 1
ATOM 786 C C . GLY A 1 103 ? -17.297 14.117 28.426 1.00 94.56 103 GLY A C 1
ATOM 787 O O . GLY A 1 103 ? -17.392 13.245 29.291 1.00 94.56 103 GLY A O 1
ATOM 788 N N . GLY A 1 104 ? -16.387 14.039 27.448 1.00 97.00 104 GLY A N 1
ATOM 789 C CA . GLY A 1 104 ? -15.306 13.057 27.383 1.00 97.00 104 GLY A CA 1
ATOM 790 C C . GLY A 1 104 ? -15.769 11.603 27.515 1.00 97.00 104 GLY A C 1
ATOM 791 O O . GLY A 1 104 ? -16.695 11.153 26.839 1.00 97.00 104 GLY A O 1
ATOM 792 N N . ILE A 1 105 ? -15.098 10.841 28.388 1.00 97.88 105 ILE A N 1
ATOM 793 C CA . ILE A 1 105 ? -15.393 9.412 28.586 1.00 97.88 105 ILE A CA 1
ATOM 794 C C . ILE A 1 105 ? -16.782 9.169 29.184 1.00 97.88 105 ILE A C 1
ATOM 796 O O . ILE A 1 105 ? -17.406 8.164 28.858 1.00 97.88 105 ILE A O 1
ATOM 800 N N . ASP A 1 106 ? -17.288 10.076 30.019 1.00 98.19 106 ASP A N 1
ATOM 801 C CA . ASP A 1 106 ? -18.586 9.894 30.671 1.00 98.19 106 ASP A CA 1
ATOM 802 C C . ASP A 1 106 ? -19.725 10.069 29.670 1.00 98.19 106 ASP A C 1
ATOM 804 O O . ASP A 1 106 ? -20.664 9.275 29.652 1.00 98.19 106 ASP A O 1
ATOM 808 N N . TYR A 1 107 ? -19.609 11.045 28.767 1.00 98.19 107 TYR A N 1
ATOM 809 C CA . TYR A 1 107 ? -20.536 11.158 27.645 1.00 98.19 107 TYR A CA 1
ATOM 810 C C . TYR A 1 107 ? -20.445 9.942 26.716 1.00 98.19 107 TYR A C 1
ATOM 812 O O . TYR A 1 107 ? -21.469 9.377 26.334 1.00 98.19 107 TYR A O 1
ATOM 820 N N . LEU A 1 108 ? -19.232 9.465 26.417 1.00 98.12 108 LEU A N 1
ATOM 821 C CA . LEU A 1 108 ? -19.055 8.273 25.590 1.00 98.12 108 LEU A CA 1
ATOM 822 C C . LEU A 1 108 ? -19.723 7.028 26.199 1.00 98.12 108 LEU A C 1
ATOM 824 O O . LEU A 1 108 ? -20.339 6.258 25.466 1.00 98.12 108 LEU A O 1
ATOM 828 N N . LYS A 1 109 ? -19.649 6.838 27.524 1.00 98.38 109 LYS A N 1
ATOM 829 C CA . LYS A 1 109 ? -20.361 5.754 28.226 1.00 98.38 109 LYS A CA 1
ATOM 830 C C . LYS A 1 109 ? -21.873 5.866 28.057 1.00 98.38 109 LYS A C 1
ATOM 832 O O . LYS A 1 109 ? -22.506 4.862 27.745 1.00 98.38 109 LYS A O 1
ATOM 837 N N . LYS A 1 110 ? -22.439 7.069 28.175 1.00 98.19 110 LYS A N 1
ATOM 838 C CA . LYS A 1 110 ? -23.878 7.292 27.962 1.00 98.19 110 LYS A CA 1
ATOM 839 C C . LYS A 1 110 ? -24.319 6.897 26.554 1.00 98.19 110 LYS A C 1
ATOM 841 O O . LYS A 1 110 ? -25.328 6.223 26.389 1.00 98.19 110 LYS A O 1
ATOM 846 N N . VAL A 1 111 ? -23.529 7.242 25.539 1.00 97.81 111 VAL A N 1
ATOM 847 C CA . VAL A 1 111 ? -23.844 6.891 24.146 1.00 97.81 111 VAL A CA 1
ATOM 848 C C . VAL A 1 111 ? -23.671 5.390 23.888 1.00 97.81 111 VAL A C 1
ATOM 850 O O . VAL A 1 111 ? -24.543 4.755 23.304 1.00 97.81 111 VAL A O 1
ATOM 853 N N . VAL A 1 112 ? -22.545 4.806 24.309 1.00 97.88 112 VAL A N 1
ATOM 854 C CA . VAL A 1 112 ? -22.159 3.432 23.943 1.00 97.88 112 VAL A CA 1
ATOM 855 C C . VAL A 1 112 ? -22.828 2.370 24.818 1.00 97.88 112 VAL A C 1
ATOM 857 O O . VAL A 1 112 ? -23.163 1.295 24.318 1.00 97.88 112 VAL A O 1
ATOM 860 N N . ILE A 1 113 ? -23.013 2.635 26.109 1.00 97.69 113 ILE A N 1
ATOM 861 C CA . ILE A 1 113 ? -23.551 1.671 27.079 1.00 97.69 113 ILE A CA 1
ATOM 862 C C . ILE A 1 113 ? -25.033 1.945 27.325 1.00 97.69 113 ILE A C 1
ATOM 864 O O . ILE A 1 113 ? -25.851 1.051 27.125 1.00 97.69 113 ILE A O 1
ATOM 868 N N . GLU A 1 114 ? -25.373 3.177 27.709 1.00 97.88 114 GLU A N 1
ATOM 869 C CA . GLU A 1 114 ? -26.737 3.559 28.119 1.00 97.88 114 GLU A CA 1
ATOM 870 C C . GLU A 1 114 ? -27.664 3.885 26.935 1.00 97.88 114 GLU A C 1
ATOM 872 O O . GLU A 1 114 ? -28.852 4.108 27.139 1.00 97.88 114 GLU A O 1
ATOM 877 N N . ASP A 1 115 ? -27.131 3.904 25.708 1.00 97.50 115 ASP A N 1
ATOM 878 C CA . ASP A 1 115 ? -27.856 4.243 24.477 1.00 97.50 115 ASP A CA 1
ATOM 879 C C . ASP A 1 115 ? -28.624 5.574 24.571 1.00 97.50 115 ASP A C 1
ATOM 881 O O . ASP A 1 115 ? -29.755 5.714 24.111 1.00 97.50 115 ASP A O 1
ATOM 885 N N . SER A 1 116 ? -27.996 6.596 25.160 1.00 97.50 116 SER A N 1
ATOM 886 C CA . SER A 1 116 ? -28.637 7.892 25.421 1.00 97.50 116 SER A CA 1
ATOM 887 C C . SER A 1 116 ? -29.124 8.629 24.167 1.00 97.50 116 SER A C 1
ATOM 889 O O . SER A 1 116 ? -29.881 9.591 24.277 1.00 97.50 116 SER A O 1
ATOM 891 N N . LEU A 1 117 ? -28.647 8.228 22.985 1.00 96.94 117 LEU A N 1
ATOM 892 C CA . LEU A 1 117 ? -29.038 8.784 21.688 1.00 96.94 117 LEU A CA 1
ATOM 893 C C . LEU A 1 117 ? -30.003 7.874 20.907 1.00 96.94 117 LEU A C 1
ATOM 895 O O . LEU A 1 117 ? -30.495 8.298 19.866 1.00 96.94 117 LEU A O 1
ATOM 899 N N . GLY A 1 118 ? -30.266 6.645 21.369 1.00 97.88 118 GLY A N 1
ATOM 900 C CA . GLY A 1 118 ? -31.113 5.670 20.670 1.00 97.88 118 GLY A CA 1
ATOM 901 C C . GLY A 1 118 ? -30.529 5.142 19.354 1.00 97.88 118 GLY A C 1
ATOM 902 O O . GLY A 1 118 ? -31.281 4.683 18.498 1.00 97.88 118 GLY A O 1
ATOM 903 N N . ILE A 1 119 ? -29.208 5.239 19.162 1.00 97.81 119 ILE A N 1
ATOM 904 C CA . ILE A 1 119 ? -28.511 4.877 17.912 1.00 97.81 119 ILE A CA 1
ATOM 905 C C . ILE A 1 119 ? -27.732 3.566 18.024 1.00 97.81 119 ILE A C 1
ATOM 907 O O . ILE A 1 119 ? -27.082 3.148 17.067 1.00 97.81 119 ILE A O 1
ATOM 911 N N . ALA A 1 120 ? -27.732 2.909 19.183 1.00 98.06 120 ALA A N 1
ATOM 912 C CA . ALA A 1 120 ? -26.874 1.754 19.396 1.00 98.06 120 ALA A CA 1
ATOM 913 C C . ALA A 1 120 ? -27.153 0.599 18.419 1.00 98.06 120 ALA A C 1
ATOM 915 O O . ALA A 1 120 ? -26.212 -0.024 17.926 1.00 98.06 120 ALA A O 1
ATOM 916 N N . ALA A 1 121 ? -28.426 0.350 18.099 1.00 98.06 121 ALA A N 1
ATOM 917 C CA . ALA A 1 121 ? -28.817 -0.650 17.108 1.00 98.06 121 ALA A CA 1
ATOM 918 C C . ALA A 1 121 ? -28.315 -0.300 15.695 1.00 98.06 121 ALA A C 1
ATOM 920 O O . ALA A 1 121 ? -27.873 -1.187 14.962 1.00 98.06 121 ALA A O 1
ATOM 921 N N . ASP A 1 122 ? -28.326 0.982 15.325 1.00 98.06 122 ASP A N 1
ATOM 922 C CA . ASP A 1 122 ? -27.815 1.442 14.032 1.00 98.06 122 ASP A CA 1
ATOM 923 C C . ASP A 1 122 ? -26.298 1.268 13.947 1.00 98.06 122 ASP A C 1
ATOM 925 O O . ASP A 1 122 ? -25.784 0.769 12.945 1.00 98.06 122 ASP A O 1
ATOM 929 N N . LEU A 1 123 ? -25.575 1.598 15.023 1.00 98.31 123 LEU A N 1
ATOM 930 C CA . LEU A 1 123 ? -24.130 1.386 15.112 1.00 98.31 123 LEU A CA 1
ATOM 931 C C . LEU A 1 123 ? -23.778 -0.107 14.988 1.00 98.31 123 LEU A C 1
ATOM 933 O O . LEU A 1 123 ? -22.879 -0.472 14.234 1.00 98.31 123 LEU A O 1
ATOM 937 N N . GLU A 1 124 ? -24.507 -0.993 15.665 1.00 97.88 124 GLU A N 1
ATOM 938 C CA . GLU A 1 124 ? -24.309 -2.443 15.541 1.00 97.88 124 GLU A CA 1
ATOM 939 C C . GLU A 1 124 ? -24.558 -2.931 14.102 1.00 97.88 124 GLU A C 1
ATOM 941 O O . GLU A 1 124 ? -23.750 -3.683 13.550 1.00 97.88 124 GLU A O 1
ATOM 946 N N . GLN A 1 125 ? -25.611 -2.438 13.440 1.00 97.81 125 GLN A N 1
ATOM 947 C CA . GLN A 1 125 ? -25.878 -2.750 12.032 1.00 97.81 125 GLN A CA 1
ATOM 948 C C . GLN A 1 125 ? -24.796 -2.216 11.087 1.00 97.81 125 GLN A C 1
ATOM 950 O O . GLN A 1 125 ? -24.441 -2.891 10.119 1.00 97.81 125 GLN A O 1
ATOM 955 N N . MET A 1 126 ? -24.253 -1.022 11.339 1.00 96.62 126 MET A N 1
ATOM 956 C CA . MET A 1 126 ? -23.139 -0.476 10.557 1.00 96.62 126 MET A CA 1
ATOM 957 C C . MET A 1 126 ? -21.904 -1.373 10.656 1.00 96.62 126 MET A C 1
ATOM 959 O O . MET A 1 126 ? -21.264 -1.654 9.639 1.00 96.62 126 MET A O 1
ATOM 963 N N . MET A 1 127 ? -21.584 -1.865 11.856 1.00 96.81 127 MET A N 1
ATOM 964 C CA . MET A 1 127 ? -20.482 -2.807 12.032 1.00 96.81 127 MET A CA 1
ATOM 965 C C . MET A 1 127 ? -20.758 -4.123 11.302 1.00 96.81 127 MET A C 1
ATOM 967 O O . MET A 1 127 ? -19.882 -4.627 10.600 1.00 96.81 127 MET A O 1
ATOM 971 N N . GLU A 1 128 ? -21.976 -4.654 11.391 1.00 96.00 128 GLU A N 1
ATOM 972 C CA . GLU A 1 128 ? -22.323 -5.898 10.703 1.00 96.00 128 GLU A CA 1
ATOM 973 C C . GLU A 1 128 ? -22.222 -5.767 9.179 1.00 96.00 128 GLU A C 1
ATOM 975 O O . GLU A 1 128 ? -21.681 -6.654 8.523 1.00 96.00 128 GLU A O 1
ATOM 980 N N . ARG A 1 129 ? -22.623 -4.626 8.602 1.00 94.94 129 ARG A N 1
ATOM 981 C CA . ARG A 1 129 ? -22.415 -4.346 7.170 1.00 94.94 129 ARG A CA 1
ATOM 982 C C . ARG A 1 129 ? -20.934 -4.328 6.796 1.00 94.94 129 ARG A C 1
ATOM 984 O O . ARG A 1 129 ? -20.578 -4.844 5.740 1.00 94.94 129 ARG A O 1
ATOM 991 N N . ASN A 1 130 ? -20.067 -3.754 7.632 1.00 93.00 130 ASN A N 1
ATOM 992 C CA . ASN A 1 130 ? -18.622 -3.783 7.390 1.00 93.00 130 ASN A CA 1
ATOM 993 C C . ASN A 1 130 ? -18.083 -5.219 7.415 1.00 93.00 130 ASN A C 1
ATOM 995 O O . ASN A 1 130 ? -17.322 -5.602 6.530 1.00 93.00 130 ASN A O 1
ATOM 999 N N . ARG A 1 131 ? -18.521 -6.027 8.385 1.00 93.06 131 ARG A N 1
ATOM 1000 C CA . ARG A 1 131 ? -18.109 -7.431 8.529 1.00 93.06 131 ARG A CA 1
ATOM 1001 C C . ARG A 1 131 ? -18.589 -8.302 7.373 1.00 93.06 131 ARG A C 1
ATOM 1003 O O . ARG A 1 131 ? -17.806 -9.074 6.836 1.00 93.06 131 ARG A O 1
ATOM 1010 N N . ALA A 1 132 ? -19.846 -8.155 6.963 1.00 92.25 132 ALA A N 1
ATOM 1011 C CA . ALA A 1 132 ? -20.426 -8.911 5.855 1.00 92.25 132 ALA A CA 1
ATOM 1012 C C . ALA A 1 132 ? -19.730 -8.627 4.511 1.00 92.25 132 ALA A C 1
ATOM 1014 O O . ALA A 1 132 ? -19.712 -9.484 3.630 1.00 92.25 132 ALA A O 1
ATOM 1015 N N . ASN A 1 133 ? -19.143 -7.436 4.361 1.00 89.44 133 ASN A N 1
ATOM 1016 C CA . ASN A 1 133 ? -18.402 -7.031 3.168 1.00 89.44 133 ASN A CA 1
ATOM 1017 C C . ASN A 1 133 ? -16.882 -7.230 3.290 1.00 89.44 133 ASN A C 1
ATOM 1019 O O . ASN A 1 133 ? -16.161 -6.914 2.341 1.00 89.44 133 ASN A O 1
ATOM 1023 N N . GLU A 1 134 ? -16.381 -7.741 4.420 1.00 88.12 134 GLU A N 1
ATOM 1024 C CA . GLU A 1 134 ? -14.956 -8.022 4.587 1.00 88.12 134 GLU A CA 1
ATOM 1025 C C . GLU A 1 134 ? -14.524 -9.120 3.618 1.00 88.12 134 GLU A C 1
ATOM 1027 O O . GLU A 1 134 ? -15.117 -10.198 3.542 1.00 88.12 134 GLU A O 1
ATOM 1032 N N . LYS A 1 135 ? -13.476 -8.828 2.850 1.00 86.75 135 LYS A N 1
ATOM 1033 C CA . LYS A 1 135 ? -12.867 -9.767 1.917 1.00 86.75 135 LYS A CA 1
ATOM 1034 C C . LYS A 1 135 ? -11.360 -9.696 2.070 1.00 86.75 135 LYS A C 1
ATOM 1036 O O . LYS A 1 135 ? -10.754 -8.627 2.023 1.00 86.75 135 LYS A O 1
ATOM 1041 N N . CYS A 1 136 ? -10.738 -10.861 2.203 1.00 86.00 136 CYS A N 1
ATOM 1042 C CA . CYS A 1 136 ? -9.290 -10.957 2.171 1.00 86.00 136 CYS A CA 1
ATOM 1043 C C . CYS A 1 136 ? -8.810 -10.881 0.715 1.00 86.00 136 CYS A C 1
ATOM 1045 O O . CYS A 1 136 ? -8.862 -11.875 -0.008 1.00 86.00 136 CYS A O 1
ATOM 1047 N N . GLU A 1 137 ? -8.311 -9.715 0.306 1.00 84.94 137 GLU A N 1
ATOM 1048 C CA . GLU A 1 137 ? -7.834 -9.463 -1.065 1.00 84.94 137 GLU A CA 1
ATOM 1049 C C . GLU A 1 137 ? -6.752 -10.463 -1.504 1.00 84.94 137 GLU A C 1
ATOM 1051 O O . GLU A 1 137 ? -6.770 -10.979 -2.618 1.00 84.94 137 GLU A O 1
ATOM 1056 N N . TRP A 1 138 ? -5.846 -10.828 -0.592 1.00 86.56 138 TRP A N 1
ATOM 1057 C CA . TRP A 1 138 ? -4.803 -11.819 -0.865 1.00 86.56 138 TRP A CA 1
ATOM 1058 C C . TRP A 1 138 ? -5.355 -13.225 -1.056 1.00 86.56 138 TRP A C 1
ATOM 1060 O O . TRP A 1 138 ? -4.855 -13.964 -1.896 1.00 86.56 138 TRP A O 1
ATOM 1070 N N . LYS A 1 139 ? -6.395 -13.599 -0.303 1.00 88.06 139 LYS A N 1
ATOM 1071 C CA . LYS A 1 139 ? -7.071 -14.885 -0.487 1.00 88.06 139 LYS A CA 1
ATOM 1072 C C . LYS A 1 139 ? -7.774 -14.917 -1.842 1.00 88.06 139 LYS A C 1
ATOM 1074 O O . LYS A 1 139 ? -7.663 -15.917 -2.538 1.00 88.06 139 LYS A O 1
ATOM 1079 N N . ALA A 1 140 ? -8.450 -13.833 -2.223 1.00 87.88 140 ALA A N 1
ATOM 1080 C CA . ALA A 1 140 ? -9.089 -13.734 -3.532 1.00 87.88 140 ALA A CA 1
ATOM 1081 C C . ALA A 1 140 ? -8.067 -13.962 -4.653 1.00 87.88 140 ALA A C 1
ATOM 1083 O O . ALA A 1 140 ? -8.268 -14.832 -5.488 1.00 87.88 140 ALA A O 1
ATOM 1084 N N . VAL A 1 141 ? -6.919 -13.281 -4.597 1.00 88.62 141 VAL A N 1
ATOM 1085 C CA . VAL A 1 141 ? -5.841 -13.480 -5.573 1.00 88.62 141 VAL A CA 1
ATOM 1086 C C . VAL A 1 141 ? -5.251 -14.890 -5.507 1.00 88.62 141 VAL A C 1
ATOM 1088 O O . VAL A 1 141 ? -5.065 -15.505 -6.543 1.00 88.62 141 VAL A O 1
ATOM 1091 N N . ALA A 1 142 ? -4.953 -15.431 -4.324 1.00 89.00 142 ALA A N 1
ATOM 1092 C CA . ALA A 1 142 ? -4.252 -16.713 -4.195 1.00 89.00 142 ALA A CA 1
ATOM 1093 C C . ALA A 1 142 ? -5.036 -17.912 -4.759 1.00 89.00 142 ALA A C 1
ATOM 1095 O O . ALA A 1 142 ? -4.423 -18.888 -5.193 1.00 89.00 142 ALA A O 1
ATOM 1096 N N . TYR A 1 143 ? -6.370 -17.845 -4.747 1.00 88.62 143 TYR A N 1
ATOM 1097 C CA . TYR A 1 143 ? -7.245 -18.932 -5.195 1.00 88.62 143 TYR A CA 1
ATOM 1098 C C . TYR A 1 143 ? -7.932 -18.667 -6.542 1.00 88.62 143 TYR A C 1
ATOM 1100 O O . TYR A 1 143 ? -8.588 -19.565 -7.062 1.00 88.62 143 TYR A O 1
ATOM 1108 N N . ASP A 1 144 ? -7.761 -17.483 -7.128 1.00 91.38 144 ASP A N 1
ATOM 1109 C CA . ASP A 1 144 ? -8.271 -17.135 -8.454 1.00 91.38 144 ASP A CA 1
ATOM 1110 C C . ASP A 1 144 ? -7.146 -17.271 -9.492 1.00 91.38 144 ASP A C 1
ATOM 1112 O O . ASP A 1 144 ? -6.087 -16.649 -9.393 1.00 91.38 144 ASP A O 1
ATOM 1116 N N . GLU A 1 145 ? -7.328 -18.154 -10.473 1.00 87.81 145 GLU A N 1
ATOM 1117 C CA . GLU A 1 145 ? -6.312 -18.399 -11.496 1.00 87.81 145 GLU A CA 1
ATOM 1118 C C . GLU A 1 145 ? -6.085 -17.191 -12.406 1.00 87.81 145 GLU A C 1
ATOM 1120 O O . GLU A 1 145 ? -4.930 -16.842 -12.649 1.00 87.81 145 GLU A O 1
ATOM 1125 N N . GLU A 1 146 ? -7.144 -16.507 -12.839 1.00 86.81 146 GLU A N 1
ATOM 1126 C CA . GLU A 1 146 ? -7.039 -15.332 -13.708 1.00 86.81 146 GLU A CA 1
ATOM 1127 C C . GLU A 1 146 ? -6.317 -14.181 -13.003 1.00 86.81 146 GLU A C 1
ATOM 1129 O O . GLU A 1 146 ? -5.481 -13.495 -13.599 1.00 86.81 146 GLU A O 1
ATOM 1134 N N . LEU A 1 147 ? -6.586 -13.981 -11.710 1.00 85.94 147 LEU A N 1
ATOM 1135 C CA . LEU A 1 147 ? -5.872 -12.987 -10.916 1.00 85.94 147 LEU A CA 1
ATOM 1136 C C . LEU A 1 147 ? -4.408 -13.370 -10.711 1.00 85.94 147 LEU A C 1
ATOM 1138 O O . LEU A 1 147 ? -3.558 -12.487 -10.823 1.00 85.94 147 LEU A O 1
ATOM 1142 N N . ARG A 1 148 ? -4.084 -14.650 -10.476 1.00 86.31 148 ARG A N 1
ATOM 1143 C CA . ARG A 1 148 ? -2.686 -15.110 -10.364 1.00 86.31 148 ARG A CA 1
ATOM 1144 C C . ARG A 1 148 ? -1.884 -14.865 -11.632 1.00 86.31 148 ARG A C 1
ATOM 1146 O O . ARG A 1 148 ? -0.709 -14.520 -11.518 1.00 86.31 148 ARG A O 1
ATOM 1153 N N . GLN A 1 149 ? -2.497 -14.964 -12.815 1.00 82.12 149 GLN A N 1
ATOM 1154 C CA . GLN A 1 149 ? -1.795 -14.671 -14.071 1.00 82.12 149 GLN A CA 1
ATOM 1155 C C . GLN A 1 149 ? -1.252 -13.231 -14.121 1.00 82.12 149 GLN A C 1
ATOM 1157 O O . GLN A 1 149 ? -0.210 -12.989 -14.724 1.00 82.12 149 GLN A O 1
ATOM 1162 N N . LYS A 1 150 ? -1.866 -12.277 -13.406 1.00 81.94 150 LYS A N 1
ATOM 1163 C CA . LYS A 1 150 ? -1.366 -10.889 -13.300 1.00 81.94 150 LYS A CA 1
ATOM 1164 C C . LYS A 1 150 ? -0.076 -10.761 -12.477 1.00 81.94 150 LYS A C 1
ATOM 1166 O O . LYS A 1 150 ? 0.578 -9.718 -12.509 1.00 81.94 150 LYS A O 1
ATOM 1171 N N . PHE A 1 151 ? 0.288 -11.800 -11.725 1.00 83.62 151 PHE A N 1
ATOM 1172 C CA . PHE A 1 151 ? 1.493 -11.864 -10.896 1.00 83.62 151 PHE A CA 1
ATOM 1173 C C . PHE A 1 151 ? 2.591 -12.732 -11.516 1.00 83.62 151 PHE A C 1
ATOM 1175 O O . PHE A 1 151 ? 3.574 -13.034 -10.838 1.00 83.62 151 PHE A O 1
ATOM 1182 N N . GLN A 1 152 ? 2.463 -13.103 -12.796 1.00 86.81 152 GLN A N 1
ATOM 1183 C CA . GLN A 1 152 ? 3.578 -13.692 -13.530 1.00 86.81 152 GLN A CA 1
ATOM 1184 C C . GLN A 1 152 ? 4.806 -12.782 -13.464 1.00 86.81 152 GLN A C 1
ATOM 1186 O O . GLN A 1 152 ? 4.703 -11.550 -13.379 1.00 86.81 152 GLN A O 1
ATOM 1191 N N . HIS A 1 153 ? 5.973 -13.419 -13.449 1.00 87.81 153 HIS A N 1
ATOM 1192 C CA . HIS A 1 153 ? 7.230 -12.704 -13.384 1.00 87.81 153 HIS A CA 1
ATOM 1193 C C . HIS A 1 153 ? 7.555 -12.105 -14.757 1.00 87.81 153 HIS A C 1
ATOM 1195 O O . HIS A 1 153 ? 7.535 -10.884 -14.878 1.00 87.81 153 HIS A O 1
ATOM 1201 N N . PHE A 1 154 ? 7.739 -12.951 -15.778 1.00 92.19 154 PHE A N 1
ATOM 1202 C CA . PHE A 1 154 ? 8.011 -12.531 -17.153 1.00 92.19 154 PHE A CA 1
ATOM 1203 C C . PHE A 1 154 ? 6.774 -12.610 -18.048 1.00 92.19 154 PHE A C 1
ATOM 1205 O O . PHE A 1 154 ? 5.972 -13.530 -17.943 1.00 92.19 154 PHE A O 1
ATOM 1212 N N . ALA A 1 155 ? 6.668 -11.673 -18.986 1.00 93.50 155 ALA A N 1
ATOM 1213 C CA . ALA A 1 155 ? 5.602 -11.632 -19.984 1.00 93.50 155 ALA A CA 1
ATOM 1214 C C . ALA A 1 155 ? 5.794 -12.632 -21.146 1.00 93.50 155 ALA A C 1
ATOM 1216 O O . ALA A 1 155 ? 4.836 -12.954 -21.850 1.00 93.50 155 ALA A O 1
ATOM 1217 N N . ASN A 1 156 ? 7.026 -13.105 -21.372 1.00 93.38 156 ASN A N 1
ATOM 1218 C CA . ASN A 1 156 ? 7.409 -13.904 -22.543 1.00 93.38 156 ASN A CA 1
ATOM 1219 C C . ASN A 1 156 ? 7.883 -15.333 -22.225 1.00 93.38 156 ASN A C 1
ATOM 1221 O O . ASN A 1 156 ? 8.175 -16.090 -23.146 1.00 93.38 156 ASN A O 1
ATOM 1225 N N . THR A 1 157 ? 7.960 -15.721 -20.951 1.00 89.44 157 THR A N 1
ATOM 1226 C CA . THR A 1 157 ? 8.357 -17.072 -20.524 1.00 89.44 157 THR A CA 1
ATOM 1227 C C . THR A 1 157 ? 7.658 -17.447 -19.216 1.00 89.44 157 THR A C 1
ATOM 1229 O O . THR A 1 157 ? 7.276 -16.580 -18.434 1.00 89.44 157 THR A O 1
ATOM 1232 N N . LYS A 1 158 ? 7.492 -18.753 -18.972 1.00 86.31 158 LYS A N 1
ATOM 1233 C CA . LYS A 1 158 ? 6.993 -19.298 -17.695 1.00 86.31 158 LYS A CA 1
ATOM 1234 C C . LYS A 1 158 ? 8.097 -19.479 -16.658 1.00 86.31 158 LYS A C 1
ATOM 1236 O O . LYS A 1 158 ? 7.816 -19.912 -15.542 1.00 86.31 158 LYS A O 1
ATOM 1241 N N . GLU A 1 159 ? 9.340 -19.194 -17.031 1.00 82.44 159 GLU A N 1
ATOM 1242 C CA . GLU A 1 159 ? 10.441 -19.189 -16.085 1.00 82.44 159 GLU A CA 1
ATOM 1243 C C . GLU A 1 159 ? 10.132 -18.212 -14.955 1.00 82.44 159 GLU A C 1
ATOM 1245 O O . GLU A 1 159 ? 9.690 -17.080 -15.152 1.00 82.44 159 GLU A O 1
ATOM 1250 N N . ILE A 1 160 ? 10.350 -18.681 -13.742 1.00 71.88 160 ILE A N 1
ATOM 1251 C CA . ILE A 1 160 ? 10.422 -17.831 -12.567 1.00 71.88 160 ILE A CA 1
ATOM 1252 C C . ILE A 1 160 ? 11.897 -17.514 -12.343 1.00 71.88 160 ILE A C 1
ATOM 1254 O O . ILE A 1 160 ? 12.757 -18.217 -12.873 1.00 71.88 160 ILE A O 1
ATOM 1258 N N . HIS A 1 161 ? 12.210 -16.444 -11.609 1.00 65.00 161 HIS A N 1
ATOM 1259 C CA . HIS A 1 161 ? 13.571 -16.259 -11.110 1.00 65.00 161 HIS A CA 1
ATOM 1260 C C . HIS A 1 161 ? 13.950 -17.491 -10.299 1.00 65.00 161 HIS A C 1
ATOM 1262 O O . HIS A 1 161 ? 13.588 -17.598 -9.127 1.00 65.00 161 HIS A O 1
ATOM 1268 N N . ASP A 1 162 ? 14.626 -18.436 -10.941 1.00 51.03 162 ASP A N 1
ATOM 1269 C CA . ASP A 1 162 ? 15.181 -19.556 -10.231 1.00 51.03 162 ASP A CA 1
ATOM 1270 C C . ASP A 1 162 ? 16.456 -19.090 -9.536 1.00 51.03 162 ASP A C 1
ATOM 1272 O O . ASP A 1 162 ? 17.162 -18.176 -9.970 1.00 51.03 162 ASP A O 1
ATOM 1276 N N . SER A 1 163 ? 16.653 -19.708 -8.390 1.00 47.16 163 SER A N 1
ATOM 1277 C CA . SER A 1 163 ? 17.602 -19.511 -7.301 1.00 47.16 163 SER A CA 1
ATOM 1278 C C . SER A 1 163 ? 19.093 -19.306 -7.645 1.00 47.16 163 SER A C 1
ATOM 1280 O O . SER A 1 163 ? 19.912 -19.212 -6.733 1.00 47.16 163 SER A O 1
ATOM 1282 N N . GLU A 1 164 ? 19.450 -19.171 -8.921 1.00 48.62 164 GLU A N 1
ATOM 1283 C CA . GLU A 1 164 ? 20.817 -19.077 -9.448 1.00 48.62 164 GLU A CA 1
ATOM 1284 C C . GLU A 1 164 ? 21.384 -17.645 -9.465 1.00 48.62 164 GLU A C 1
ATOM 1286 O O . GLU A 1 164 ? 22.592 -17.467 -9.570 1.00 48.62 164 GLU A O 1
ATOM 1291 N N . GLN A 1 165 ? 20.549 -16.605 -9.322 1.00 53.06 165 GLN A N 1
ATOM 1292 C CA . GLN A 1 165 ? 21.016 -15.203 -9.300 1.00 53.06 165 GLN A CA 1
ATOM 1293 C C . GLN A 1 165 ? 21.227 -14.629 -7.891 1.00 53.06 165 GLN A C 1
ATOM 1295 O O . GLN A 1 165 ? 21.837 -13.570 -7.745 1.00 53.06 165 GLN A O 1
ATOM 1300 N N . ILE A 1 166 ? 20.714 -15.293 -6.847 1.00 59.19 166 ILE A N 1
ATOM 1301 C CA . ILE A 1 166 ? 20.998 -14.913 -5.460 1.00 59.19 166 ILE A CA 1
ATOM 1302 C C . ILE A 1 166 ? 22.234 -15.692 -5.038 1.00 59.19 166 ILE A C 1
ATOM 1304 O O . ILE A 1 166 ? 22.148 -16.851 -4.636 1.00 59.19 166 ILE A O 1
ATOM 1308 N N . GLU A 1 167 ? 23.395 -15.051 -5.124 1.00 61.88 167 GLU A N 1
ATOM 1309 C CA . GLU A 1 167 ? 24.605 -15.602 -4.527 1.00 61.88 167 GLU A CA 1
ATOM 1310 C C . GLU A 1 167 ? 24.387 -15.702 -3.013 1.00 61.88 167 GLU A C 1
ATOM 1312 O O . GLU A 1 167 ? 23.904 -14.763 -2.382 1.00 61.88 167 GLU A O 1
ATOM 1317 N N . TYR A 1 168 ? 24.717 -16.842 -2.417 1.00 72.44 168 TYR A N 1
ATOM 1318 C CA . TYR A 1 168 ? 24.691 -17.014 -0.970 1.00 72.44 168 TYR A CA 1
ATOM 1319 C C . TYR A 1 168 ? 26.118 -17.126 -0.461 1.00 72.44 168 TYR A C 1
ATOM 1321 O O . TYR A 1 168 ? 26.915 -17.883 -1.008 1.00 72.44 168 TYR A O 1
ATOM 1329 N N . ILE A 1 169 ? 26.414 -16.419 0.622 1.00 77.44 169 ILE A N 1
ATOM 1330 C CA . ILE A 1 169 ? 27.668 -16.566 1.350 1.00 77.44 169 ILE A CA 1
ATOM 1331 C C . ILE A 1 169 ? 27.389 -17.170 2.724 1.00 77.44 169 ILE A C 1
ATOM 1333 O O . ILE A 1 169 ? 26.320 -16.981 3.315 1.00 77.44 169 ILE A O 1
ATOM 1337 N N . ASP A 1 170 ? 28.354 -17.933 3.220 1.00 82.62 170 ASP A N 1
ATOM 1338 C CA . ASP A 1 170 ? 28.359 -18.365 4.610 1.00 82.62 170 ASP A CA 1
ATOM 1339 C C . ASP A 1 170 ? 29.037 -17.280 5.448 1.00 82.62 170 ASP A C 1
ATOM 1341 O O . ASP A 1 170 ? 30.198 -16.928 5.219 1.00 82.62 170 ASP A O 1
ATOM 1345 N N . MET A 1 171 ? 28.304 -16.732 6.414 1.00 76.94 171 MET A N 1
ATOM 1346 C CA . MET A 1 171 ? 28.859 -15.825 7.407 1.00 76.94 171 MET A CA 1
ATOM 1347 C C . MET A 1 171 ? 28.462 -16.319 8.786 1.00 76.94 171 MET A C 1
ATOM 1349 O O . MET A 1 171 ? 27.284 -16.376 9.135 1.00 76.94 171 MET A O 1
ATOM 1353 N N . ARG A 1 172 ? 29.474 -16.653 9.594 1.00 85.69 172 ARG A N 1
ATOM 1354 C CA . ARG A 1 172 ? 29.302 -17.197 10.953 1.00 85.69 172 ARG A CA 1
ATOM 1355 C C . ARG A 1 172 ? 28.493 -18.508 10.984 1.00 85.69 172 ARG A C 1
ATOM 1357 O O . ARG A 1 172 ? 27.741 -18.730 11.929 1.00 85.69 172 ARG A O 1
ATOM 1364 N N . GLY A 1 173 ? 28.647 -19.373 9.978 1.00 87.00 173 GLY A N 1
ATOM 1365 C CA . GLY A 1 173 ? 27.960 -20.667 9.899 1.00 87.00 173 GLY A CA 1
ATOM 1366 C C . GLY A 1 173 ? 26.490 -20.557 9.495 1.00 87.00 173 GLY A C 1
ATOM 1367 O O . GLY A 1 173 ? 25.728 -21.504 9.685 1.00 87.00 173 GLY A O 1
ATOM 1368 N N . GLN A 1 174 ? 26.064 -19.391 9.000 1.00 81.44 174 GLN A N 1
ATOM 1369 C CA . GLN A 1 174 ? 24.713 -19.158 8.508 1.00 81.44 174 GLN A CA 1
ATOM 1370 C C . GLN A 1 174 ? 24.769 -18.769 7.035 1.00 81.44 174 GLN A C 1
ATOM 1372 O O . GLN A 1 174 ? 25.446 -17.814 6.647 1.00 81.44 174 GLN A O 1
ATOM 1377 N N . ARG A 1 175 ? 24.005 -19.501 6.220 1.00 83.56 175 ARG A N 1
ATOM 1378 C CA . ARG A 1 175 ? 23.763 -19.165 4.818 1.00 83.56 175 ARG A CA 1
ATOM 1379 C C . ARG A 1 175 ? 22.938 -17.882 4.759 1.00 83.56 175 ARG A C 1
ATOM 1381 O O . ARG A 1 175 ? 21.787 -17.879 5.192 1.00 83.56 175 ARG A O 1
ATOM 1388 N N . HIS A 1 176 ? 23.486 -16.824 4.176 1.00 77.50 176 HIS A N 1
ATOM 1389 C CA . HIS A 1 176 ? 22.733 -15.607 3.892 1.00 77.50 176 HIS A CA 1
ATOM 1390 C C . HIS A 1 176 ? 22.992 -15.114 2.465 1.00 77.50 176 HIS A C 1
ATOM 1392 O O . HIS A 1 176 ? 24.036 -15.431 1.893 1.00 77.50 176 HIS A O 1
ATOM 1398 N N . PRO A 1 177 ? 22.050 -14.372 1.855 1.00 73.50 177 PRO A N 1
ATOM 1399 C CA . PRO A 1 177 ? 22.284 -13.750 0.559 1.00 73.50 177 PRO A CA 1
ATOM 1400 C C . PRO A 1 177 ? 23.526 -12.861 0.612 1.00 73.50 177 PRO A C 1
ATOM 1402 O O . PRO A 1 177 ? 23.703 -12.099 1.570 1.00 73.50 177 PRO A O 1
ATOM 1405 N N . ASN A 1 178 ? 24.373 -12.948 -0.408 1.00 68.69 178 ASN A N 1
ATOM 1406 C CA . ASN A 1 178 ? 25.496 -12.054 -0.590 1.00 68.69 178 ASN A CA 1
ATOM 1407 C C . ASN A 1 178 ? 24.949 -10.639 -0.774 1.00 68.69 178 ASN A C 1
ATOM 1409 O O . ASN A 1 178 ? 24.343 -10.315 -1.791 1.00 68.69 178 ASN A O 1
ATOM 1413 N N . LEU A 1 179 ? 25.162 -9.786 0.225 1.00 62.09 179 LEU A N 1
ATOM 1414 C CA . LEU A 1 179 ? 24.747 -8.384 0.196 1.00 62.09 179 LEU A CA 1
ATOM 1415 C C . LEU A 1 179 ? 25.755 -7.510 -0.563 1.00 62.09 179 LEU A C 1
ATOM 1417 O O . LEU A 1 179 ? 25.872 -6.316 -0.275 1.00 62.09 179 LEU A O 1
ATOM 1421 N N . TYR A 1 180 ? 26.510 -8.099 -1.498 1.00 58.75 180 TYR A N 1
ATOM 1422 C CA . TYR A 1 180 ? 27.404 -7.355 -2.367 1.00 58.75 180 TYR A CA 1
ATOM 1423 C C . TYR A 1 180 ? 26.611 -6.210 -3.005 1.00 58.75 180 TYR A C 1
ATOM 1425 O O . TYR A 1 180 ? 25.626 -6.438 -3.701 1.00 58.75 180 TYR A O 1
ATOM 1433 N N . SER A 1 181 ? 27.001 -4.971 -2.697 1.00 55.78 181 SER A N 1
ATOM 1434 C CA . SER A 1 181 ? 26.442 -3.794 -3.353 1.00 55.78 181 SER A CA 1
ATOM 1435 C C . SER A 1 181 ? 27.199 -3.620 -4.664 1.00 55.78 181 SER A C 1
ATOM 1437 O O . SER A 1 181 ? 28.370 -3.220 -4.606 1.00 55.78 181 SER A O 1
ATOM 1439 N N . PRO A 1 182 ? 26.586 -3.941 -5.819 1.00 60.59 182 PRO A N 1
ATOM 1440 C CA . PRO A 1 182 ? 27.184 -3.600 -7.093 1.00 60.59 182 PRO A CA 1
ATOM 1441 C C . PRO A 1 182 ? 27.409 -2.095 -7.153 1.00 60.59 182 PRO A C 1
ATOM 1443 O O . PRO A 1 182 ? 26.675 -1.335 -6.509 1.00 60.59 182 PR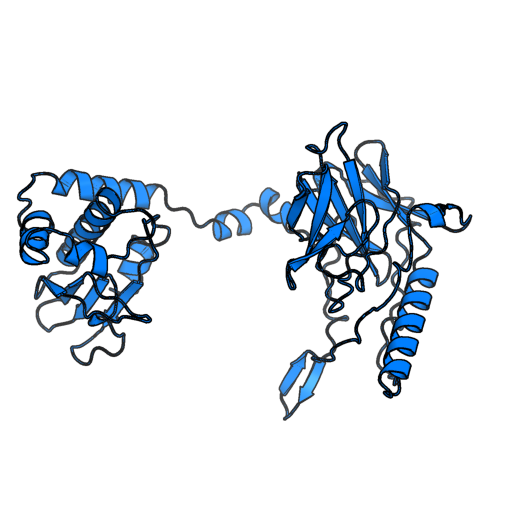O A O 1
ATOM 1446 N N . PRO A 1 183 ? 28.470 -1.671 -7.846 1.00 60.09 183 PRO A N 1
ATOM 1447 C CA . PRO A 1 183 ? 28.818 -0.274 -7.870 1.00 60.09 183 PRO A CA 1
ATOM 1448 C C . PRO A 1 183 ? 27.773 0.499 -8.685 1.00 60.09 183 PRO A C 1
ATOM 1450 O O . PRO A 1 183 ? 27.070 -0.063 -9.533 1.00 60.09 183 PRO A O 1
ATOM 1453 N N . ASP A 1 184 ? 27.649 1.787 -8.388 1.00 66.31 184 ASP A N 1
ATOM 1454 C CA . ASP A 1 184 ? 26.671 2.651 -9.034 1.00 66.31 184 ASP A CA 1
ATOM 1455 C C . ASP A 1 184 ? 26.987 2.745 -10.539 1.00 66.31 184 ASP A C 1
ATOM 1457 O O . ASP A 1 184 ? 28.140 2.950 -10.939 1.00 66.31 184 ASP A O 1
ATOM 1461 N N . ILE A 1 185 ? 25.968 2.608 -11.395 1.00 67.69 185 ILE A N 1
ATOM 1462 C CA . ILE A 1 185 ? 26.135 2.916 -12.819 1.00 67.69 185 ILE A CA 1
ATOM 1463 C C . ILE A 1 185 ? 26.059 4.428 -12.951 1.00 67.69 185 ILE A C 1
ATOM 1465 O O . ILE A 1 185 ? 24.990 5.012 -12.785 1.00 67.69 185 ILE A O 1
ATOM 1469 N N . THR A 1 186 ? 27.186 5.055 -13.266 1.00 72.56 186 THR A N 1
ATOM 1470 C CA . THR A 1 186 ? 27.257 6.494 -13.517 1.00 72.56 186 THR A CA 1
ATOM 1471 C C . THR A 1 186 ? 27.572 6.743 -14.985 1.00 72.56 186 THR A C 1
ATOM 1473 O O . THR A 1 186 ? 28.489 6.144 -15.541 1.00 72.56 186 THR A O 1
ATOM 1476 N N . GLY A 1 187 ? 26.788 7.608 -15.632 1.00 76.88 187 GLY A N 1
ATOM 1477 C CA . GLY A 1 187 ? 26.996 7.964 -17.037 1.00 76.88 187 GLY A CA 1
ATOM 1478 C C . GLY A 1 187 ? 25.734 7.880 -17.900 1.00 76.88 187 GLY A C 1
ATOM 1479 O O . GLY A 1 187 ? 24.627 7.700 -17.381 1.00 76.88 187 GLY A O 1
ATOM 1480 N N . PRO A 1 188 ? 25.874 8.072 -19.225 1.00 81.38 188 PRO A N 1
ATOM 1481 C CA . PRO A 1 188 ? 24.753 7.980 -20.151 1.00 81.38 188 PRO A CA 1
ATOM 1482 C C . PRO A 1 188 ? 24.192 6.554 -20.204 1.00 81.38 188 PRO A C 1
ATOM 1484 O O . PRO A 1 188 ? 24.883 5.582 -19.912 1.00 81.38 188 PRO A O 1
ATOM 1487 N N . ALA A 1 189 ? 22.931 6.436 -20.622 1.00 85.12 189 ALA A N 1
ATOM 1488 C CA . ALA A 1 189 ? 22.316 5.148 -20.921 1.00 85.12 189 ALA A CA 1
ATOM 1489 C C . ALA A 1 189 ? 23.178 4.334 -21.905 1.00 85.12 189 ALA A C 1
ATOM 1491 O O . ALA A 1 189 ? 23.636 4.886 -22.907 1.00 85.12 189 ALA A O 1
ATOM 1492 N N . LEU A 1 190 ? 23.359 3.035 -21.631 1.00 85.25 190 LEU A N 1
ATOM 1493 C CA . LEU A 1 190 ? 24.170 2.133 -22.463 1.00 85.25 190 LEU A CA 1
ATOM 1494 C C . LEU A 1 190 ? 23.599 1.952 -23.871 1.00 85.25 190 LEU A C 1
ATOM 1496 O O . LEU A 1 190 ? 24.357 1.787 -24.825 1.00 85.25 190 LEU A O 1
ATOM 1500 N N . TYR A 1 191 ? 22.271 1.950 -23.974 1.00 89.75 191 TYR A N 1
ATOM 1501 C CA . TYR A 1 191 ? 21.549 1.838 -25.233 1.00 89.75 191 TYR A CA 1
ATOM 1502 C C . TYR A 1 191 ? 20.406 2.842 -25.265 1.00 89.75 191 TYR A C 1
ATOM 1504 O O . TYR A 1 191 ? 19.618 2.947 -24.324 1.00 89.75 191 TYR A O 1
ATOM 1512 N N . ARG A 1 192 ? 20.283 3.560 -26.369 1.00 88.81 192 ARG A N 1
ATOM 1513 C CA . ARG A 1 192 ? 19.179 4.464 -26.662 1.00 88.81 192 ARG A CA 1
ATOM 1514 C C . ARG A 1 192 ? 18.410 3.955 -27.870 1.00 88.81 192 ARG A C 1
ATOM 1516 O O . ARG A 1 192 ? 18.917 3.179 -28.680 1.00 88.81 192 ARG A O 1
ATOM 1523 N N . LYS A 1 193 ? 17.179 4.437 -28.041 1.00 84.50 193 LYS A N 1
ATOM 1524 C CA . LYS A 1 193 ? 16.356 4.081 -29.207 1.00 84.50 193 LYS A CA 1
ATOM 1525 C C . LYS A 1 193 ? 17.031 4.449 -30.526 1.00 84.50 193 LYS A C 1
ATOM 1527 O O . LYS A 1 193 ? 16.800 3.771 -31.527 1.00 84.50 193 LYS A O 1
ATOM 1532 N N . GLU A 1 194 ? 17.855 5.489 -30.539 1.00 85.75 194 GLU A N 1
ATOM 1533 C CA . GLU A 1 194 ? 18.606 5.933 -31.713 1.00 85.75 194 GLU A CA 1
ATOM 1534 C C . GLU A 1 194 ? 19.737 4.957 -32.083 1.00 85.75 194 GLU A C 1
ATOM 1536 O O . GLU A 1 194 ? 20.100 4.879 -33.249 1.00 85.75 194 GLU A O 1
ATOM 1541 N N . ASP A 1 195 ? 20.227 4.131 -31.153 1.00 82.25 195 ASP A N 1
ATOM 1542 C CA . ASP A 1 195 ? 21.300 3.155 -31.422 1.00 82.25 195 ASP A CA 1
ATOM 1543 C C . ASP A 1 195 ? 20.812 1.931 -32.221 1.00 82.25 195 ASP A C 1
ATOM 1545 O O . ASP A 1 195 ? 21.606 1.172 -32.777 1.00 82.25 195 ASP A O 1
ATOM 1549 N N . SER A 1 196 ? 19.492 1.768 -32.352 1.00 76.62 196 SER A N 1
ATOM 1550 C CA . SER A 1 196 ? 18.838 0.666 -33.080 1.00 76.62 196 SER A CA 1
ATOM 1551 C C . SER A 1 196 ? 19.086 0.635 -34.598 1.00 76.62 196 SER A C 1
ATOM 1553 O O . SER A 1 196 ? 18.481 -0.170 -35.306 1.00 76.62 196 SER A O 1
ATOM 1555 N N . HIS A 1 197 ? 19.941 1.519 -35.117 1.00 68.44 197 HIS A N 1
ATOM 1556 C CA . HIS A 1 197 ? 20.421 1.483 -36.499 1.00 68.44 197 HIS A CA 1
ATOM 1557 C C . HIS A 1 197 ? 21.490 0.407 -36.745 1.00 68.44 197 HIS A C 1
ATOM 1559 O O . HIS A 1 197 ? 21.804 0.139 -37.904 1.00 68.44 197 HIS A O 1
ATOM 1565 N N . SER A 1 198 ? 22.038 -0.210 -35.690 1.00 72.75 198 SER A N 1
ATOM 1566 C CA . SER A 1 198 ? 22.928 -1.367 -35.826 1.00 72.75 198 SER A CA 1
ATOM 1567 C C . SER A 1 198 ? 22.197 -2.518 -36.528 1.00 72.75 198 SER A C 1
ATOM 1569 O O . SER A 1 198 ? 21.082 -2.873 -36.139 1.00 72.75 198 SER A O 1
ATOM 1571 N N . SER A 1 199 ? 22.809 -3.111 -37.559 1.00 68.62 199 SER A N 1
ATOM 1572 C CA . SER A 1 199 ? 22.211 -4.208 -38.335 1.00 68.62 199 SER A CA 1
ATOM 1573 C C . SER A 1 199 ? 21.955 -5.475 -37.514 1.00 68.62 199 SER A C 1
ATOM 1575 O O . SER A 1 199 ? 21.206 -6.342 -37.958 1.00 68.62 199 SER A O 1
ATOM 1577 N N . ASP A 1 200 ? 22.566 -5.570 -36.334 1.00 83.50 200 ASP A N 1
ATOM 1578 C CA . ASP A 1 200 ? 22.626 -6.793 -35.533 1.00 83.50 200 ASP A CA 1
ATOM 1579 C C . ASP A 1 200 ? 21.544 -6.847 -34.443 1.00 83.50 200 ASP A C 1
ATOM 1581 O O . ASP A 1 200 ? 21.397 -7.863 -33.766 1.00 83.50 200 ASP A O 1
ATOM 1585 N N . TRP A 1 201 ? 20.766 -5.772 -34.263 1.00 91.31 201 TRP A N 1
ATOM 1586 C CA . TRP A 1 201 ? 19.657 -5.761 -33.308 1.00 91.31 201 TRP A CA 1
ATOM 1587 C C . TRP A 1 201 ? 18.473 -6.576 -33.820 1.00 91.31 201 TRP A C 1
ATOM 1589 O O . TRP A 1 201 ? 18.049 -6.461 -34.972 1.00 91.31 201 TRP A O 1
ATOM 1599 N N . GLU A 1 202 ? 17.866 -7.334 -32.918 1.00 91.75 202 GLU A N 1
ATOM 1600 C CA . GLU A 1 202 ? 16.788 -8.263 -33.218 1.00 91.75 202 GLU A CA 1
ATOM 1601 C C . GLU A 1 202 ? 15.485 -7.865 -32.523 1.00 91.75 202 GLU A C 1
ATOM 1603 O O . GLU A 1 202 ? 15.467 -7.248 -31.456 1.00 91.75 202 GLU A O 1
ATOM 1608 N N . TRP A 1 203 ? 14.363 -8.217 -33.151 1.00 94.62 203 TRP A N 1
ATOM 1609 C CA . TRP A 1 203 ? 13.046 -8.098 -32.539 1.00 94.62 203 TRP A CA 1
ATOM 1610 C C . TRP A 1 203 ? 12.752 -9.359 -31.739 1.00 94.62 203 TRP A C 1
ATOM 1612 O O . TRP A 1 203 ? 12.615 -10.437 -32.316 1.00 94.62 203 TRP A O 1
ATOM 1622 N N . ILE A 1 204 ? 12.604 -9.215 -30.427 1.00 95.06 204 ILE A N 1
ATOM 1623 C CA . ILE A 1 204 ? 12.230 -10.320 -29.546 1.00 95.06 204 ILE A CA 1
ATOM 1624 C C . ILE A 1 204 ? 10.759 -10.232 -29.161 1.00 95.06 204 ILE A C 1
ATOM 1626 O O . ILE A 1 204 ? 10.197 -9.141 -29.025 1.00 95.06 204 ILE A O 1
ATOM 1630 N N . PHE A 1 205 ? 10.134 -11.392 -28.966 1.00 96.44 205 PHE A N 1
ATOM 1631 C CA . PHE A 1 205 ? 8.785 -11.467 -28.422 1.00 96.44 205 PHE A CA 1
ATOM 1632 C C . PHE A 1 205 ? 8.792 -11.040 -26.952 1.00 96.44 205 PHE A C 1
ATOM 1634 O O . PHE A 1 205 ? 9.500 -11.615 -26.123 1.00 96.44 205 PHE A O 1
ATOM 1641 N N . ALA A 1 206 ? 7.986 -10.029 -26.645 1.00 96.44 206 ALA A N 1
ATOM 1642 C CA . ALA A 1 206 ? 7.868 -9.458 -25.314 1.00 96.44 206 ALA A CA 1
ATOM 1643 C C . ALA A 1 206 ? 6.624 -9.938 -24.563 1.00 96.44 206 ALA A C 1
ATOM 1645 O O . ALA A 1 206 ? 6.557 -9.755 -23.362 1.00 96.44 206 ALA A O 1
ATOM 1646 N N . GLY A 1 207 ? 5.678 -10.607 -25.217 1.00 95.12 207 GLY A N 1
ATOM 1647 C CA . GLY A 1 207 ? 4.465 -11.114 -24.576 1.00 95.12 207 GLY A CA 1
ATOM 1648 C C . GLY A 1 207 ? 3.202 -10.716 -25.331 1.00 95.12 207 GLY A C 1
ATOM 1649 O O . GLY A 1 207 ? 3.239 -9.988 -26.327 1.00 95.12 207 GLY A O 1
ATOM 1650 N N . LEU A 1 208 ? 2.061 -11.214 -24.864 1.00 95.06 208 LEU A N 1
ATOM 1651 C CA . LEU A 1 208 ? 0.752 -10.822 -25.388 1.00 95.06 208 LEU A CA 1
ATOM 1652 C C . LEU A 1 208 ? 0.347 -9.459 -24.828 1.00 95.06 208 LEU A C 1
ATOM 1654 O O . LEU A 1 208 ? 0.572 -9.186 -23.651 1.00 95.06 208 LEU A O 1
ATOM 1658 N N . VAL A 1 209 ? -0.340 -8.641 -25.627 1.00 94.62 209 VAL A N 1
ATOM 1659 C CA . VAL A 1 209 ? -0.905 -7.354 -25.176 1.00 94.62 209 VAL A CA 1
ATOM 1660 C C . VAL A 1 209 ? -1.777 -7.533 -23.926 1.00 94.62 209 VAL A C 1
ATOM 1662 O O . VAL A 1 209 ? -1.711 -6.727 -23.003 1.00 94.62 209 VAL A O 1
ATOM 1665 N N . SER A 1 210 ? -2.543 -8.626 -23.854 1.00 91.88 210 SER A N 1
ATOM 1666 C CA . SER A 1 210 ? -3.424 -8.953 -22.726 1.00 91.88 210 SER A CA 1
ATOM 1667 C C . SER A 1 210 ? -2.698 -9.266 -21.413 1.00 91.88 210 SER A C 1
ATOM 1669 O O . SER A 1 210 ? -3.335 -9.239 -20.362 1.00 91.88 210 SER A O 1
ATOM 1671 N N . ALA A 1 211 ? -1.396 -9.571 -21.452 1.00 91.12 211 ALA A N 1
ATOM 1672 C CA . ALA A 1 211 ? -0.606 -9.859 -20.256 1.00 91.12 211 ALA A CA 1
ATOM 1673 C C . ALA A 1 211 ? -0.190 -8.584 -19.505 1.00 91.12 211 ALA A C 1
ATOM 1675 O O . ALA A 1 211 ? 0.113 -8.636 -18.312 1.00 91.12 211 ALA A O 1
ATOM 1676 N N . TYR A 1 212 ? -0.177 -7.434 -20.183 1.00 93.12 212 TYR A N 1
ATOM 1677 C CA . TYR A 1 212 ? 0.312 -6.189 -19.607 1.00 93.12 212 TYR A CA 1
ATOM 1678 C C . TYR A 1 212 ? -0.783 -5.428 -18.850 1.00 93.12 212 TYR A C 1
ATOM 1680 O O . TYR A 1 212 ? -1.897 -5.256 -19.355 1.00 93.12 212 TYR A O 1
ATOM 1688 N N . PRO A 1 213 ? -0.485 -4.915 -17.642 1.00 91.06 213 PRO A N 1
ATOM 1689 C CA . PRO A 1 213 ? -1.397 -4.023 -16.949 1.00 91.06 213 PRO A CA 1
ATOM 1690 C C . PRO A 1 213 ? -1.448 -2.661 -17.649 1.00 91.06 213 PRO A C 1
ATOM 1692 O O . PRO A 1 213 ? -0.417 -2.073 -17.978 1.00 91.06 213 PRO A O 1
ATOM 1695 N N . LYS A 1 214 ? -2.656 -2.111 -17.793 1.00 91.50 214 LYS A N 1
ATOM 1696 C CA . LYS A 1 214 ? -2.846 -0.731 -18.257 1.00 91.50 214 LYS A CA 1
ATOM 1697 C C . LYS A 1 214 ? -2.154 0.242 -17.300 1.00 91.50 214 LYS A C 1
ATOM 1699 O O . LYS A 1 214 ? -2.365 0.159 -16.091 1.00 91.50 214 LYS A O 1
ATOM 1704 N N . ASN A 1 215 ? -1.403 1.194 -17.847 1.00 92.12 215 ASN A N 1
ATOM 1705 C CA . ASN A 1 215 ? -0.616 2.183 -17.105 1.00 92.12 215 ASN A CA 1
ATOM 1706 C C . ASN A 1 215 ? 0.405 1.546 -16.142 1.00 92.12 215 ASN A C 1
ATOM 1708 O O . ASN A 1 215 ? 0.682 2.080 -15.069 1.00 92.12 215 ASN A O 1
ATOM 1712 N N . GLY A 1 216 ? 0.960 0.396 -16.525 1.00 93.06 216 GLY A N 1
ATOM 1713 C CA . GLY A 1 216 ? 1.975 -0.318 -15.760 1.00 93.06 216 GLY A CA 1
ATOM 1714 C C . GLY A 1 216 ? 2.946 -1.061 -16.667 1.00 93.06 216 GLY A C 1
ATOM 1715 O O . GLY A 1 216 ? 2.851 -0.987 -17.894 1.00 93.06 216 GLY A O 1
ATOM 1716 N N . GLY A 1 217 ? 3.898 -1.756 -16.048 1.00 95.12 217 GLY A N 1
ATOM 1717 C CA . GLY A 1 217 ? 4.894 -2.544 -16.756 1.00 95.12 217 GLY A CA 1
ATOM 1718 C C . GLY A 1 217 ? 4.958 -3.998 -16.309 1.00 95.12 217 GLY A C 1
ATOM 1719 O O . GLY A 1 217 ? 4.408 -4.392 -15.277 1.00 95.12 217 GLY A O 1
ATOM 1720 N N . LEU A 1 218 ? 5.641 -4.797 -17.123 1.00 95.25 218 LEU A N 1
ATOM 1721 C CA . LEU A 1 218 ? 5.973 -6.190 -16.847 1.00 95.25 218 LEU A CA 1
ATOM 1722 C C . LEU A 1 218 ? 7.388 -6.475 -17.360 1.00 95.25 218 LEU A C 1
ATOM 1724 O O . LEU A 1 218 ? 7.840 -5.840 -18.322 1.00 95.25 218 LEU A O 1
ATOM 1728 N N . SER A 1 219 ? 8.112 -7.372 -16.688 1.00 95.38 219 SER A N 1
ATOM 1729 C CA . SER A 1 219 ? 9.461 -7.727 -17.118 1.00 95.38 219 SER A CA 1
ATOM 1730 C C . SER A 1 219 ? 9.416 -8.702 -18.293 1.00 95.38 219 SER A C 1
ATOM 1732 O O . SER A 1 219 ? 8.487 -9.493 -18.459 1.00 95.38 219 SER A O 1
ATOM 1734 N N . VAL A 1 220 ? 10.435 -8.623 -19.136 1.00 95.06 220 VAL A N 1
ATOM 1735 C CA . VAL A 1 220 ? 10.634 -9.476 -20.308 1.00 95.06 220 VAL A CA 1
ATOM 1736 C C . VAL A 1 220 ? 12.031 -10.055 -20.203 1.00 95.06 220 VAL A C 1
ATOM 1738 O O . VAL A 1 220 ? 12.993 -9.301 -20.033 1.00 95.06 220 VAL A O 1
ATOM 1741 N N . LYS A 1 221 ? 12.145 -11.380 -20.289 1.00 91.50 221 LYS A N 1
ATOM 1742 C CA . LYS A 1 221 ? 13.433 -12.066 -20.199 1.00 91.50 221 LYS A CA 1
ATOM 1743 C C . LYS A 1 221 ? 14.161 -12.019 -21.538 1.00 91.50 221 LYS A C 1
ATOM 1745 O O . LYS A 1 221 ? 13.551 -12.277 -22.576 1.00 91.50 221 LYS A O 1
ATOM 1750 N N . HIS A 1 222 ? 15.460 -11.735 -21.501 1.00 89.88 222 HIS A N 1
ATOM 1751 C CA . HIS A 1 222 ? 16.348 -11.775 -22.660 1.00 89.88 222 HIS A CA 1
ATOM 1752 C C . HIS A 1 222 ? 17.759 -12.187 -22.222 1.00 89.88 222 HIS A C 1
ATOM 1754 O O . HIS A 1 222 ? 18.551 -11.358 -21.771 1.00 89.88 222 HIS A O 1
ATOM 1760 N N . GLY A 1 223 ? 18.054 -13.487 -22.299 1.00 84.12 223 GLY A N 1
ATOM 1761 C CA . GLY A 1 223 ? 19.285 -14.056 -21.742 1.00 84.12 223 GLY A CA 1
ATOM 1762 C C . GLY A 1 223 ? 19.315 -13.926 -20.216 1.00 84.12 223 GLY A C 1
ATOM 1763 O O . GLY A 1 223 ? 18.324 -14.232 -19.543 1.00 84.12 223 GLY A O 1
ATOM 1764 N N . MET A 1 224 ? 20.432 -13.441 -19.667 1.00 78.56 224 MET A N 1
ATOM 1765 C CA . MET A 1 224 ? 20.530 -13.065 -18.247 1.00 78.56 224 MET A CA 1
ATOM 1766 C C . MET A 1 224 ? 20.021 -11.650 -17.941 1.00 78.56 224 MET A C 1
ATOM 1768 O O . MET A 1 224 ? 19.996 -11.235 -16.775 1.00 78.56 224 MET A O 1
ATOM 1772 N N . GLN A 1 225 ? 19.629 -10.894 -18.968 1.00 83.62 225 GLN A N 1
ATOM 1773 C CA . GLN A 1 225 ? 19.102 -9.547 -18.823 1.00 83.62 225 GLN A CA 1
ATOM 1774 C C . GLN A 1 225 ? 17.581 -9.517 -18.846 1.00 83.62 225 GLN A C 1
ATOM 1776 O O . GLN A 1 225 ? 16.892 -10.442 -19.278 1.00 83.62 225 GLN A O 1
ATOM 1781 N N . GLU A 1 226 ? 17.059 -8.404 -18.347 1.00 90.50 226 GLU A N 1
ATOM 1782 C CA . GLU A 1 226 ? 15.632 -8.158 -18.292 1.00 90.50 226 GLU A CA 1
ATOM 1783 C C . GLU A 1 226 ? 15.314 -6.774 -18.810 1.00 90.50 226 GLU A C 1
ATOM 1785 O O . GLU A 1 226 ? 15.987 -5.789 -18.486 1.00 90.50 226 GLU A O 1
ATOM 1790 N N . LEU A 1 227 ? 14.233 -6.709 -19.569 1.00 95.62 227 LEU A N 1
ATOM 1791 C CA . LEU A 1 227 ? 13.652 -5.477 -20.065 1.00 95.62 227 LEU A CA 1
ATOM 1792 C C . LEU A 1 227 ? 12.384 -5.184 -19.272 1.00 95.62 227 LEU A C 1
ATOM 1794 O O . LEU A 1 227 ? 11.696 -6.096 -18.821 1.00 95.62 227 LEU A O 1
ATOM 1798 N N . ALA A 1 228 ? 12.075 -3.910 -19.096 1.00 97.38 228 ALA A N 1
ATOM 1799 C CA . ALA A 1 228 ? 10.809 -3.448 -18.560 1.00 97.38 228 ALA A CA 1
ATOM 1800 C C . ALA A 1 228 ? 9.985 -2.894 -19.716 1.00 97.38 228 ALA A C 1
ATOM 1802 O O . ALA A 1 228 ? 10.411 -1.943 -20.367 1.00 97.38 228 ALA A O 1
ATOM 1803 N N . VAL A 1 229 ? 8.823 -3.488 -19.977 1.00 97.94 229 VAL A N 1
ATOM 1804 C CA . VAL A 1 229 ? 7.914 -3.041 -21.039 1.00 97.94 229 VAL A CA 1
ATOM 1805 C C . VAL A 1 229 ? 6.638 -2.507 -20.409 1.00 97.94 229 VAL A C 1
ATOM 1807 O O . VAL A 1 229 ? 6.070 -3.153 -19.533 1.00 97.94 229 VAL A O 1
ATOM 1810 N N . PHE A 1 230 ? 6.205 -1.330 -20.853 1.00 97.12 230 PHE A N 1
ATOM 1811 C CA . PHE A 1 230 ? 5.100 -0.563 -20.289 1.00 97.12 230 PHE A CA 1
ATOM 1812 C C . PHE A 1 230 ? 3.977 -0.379 -21.303 1.00 97.12 230 PHE A C 1
ATOM 1814 O O . PHE A 1 230 ? 4.233 -0.006 -22.451 1.00 97.12 230 PHE A O 1
ATOM 1821 N N . HIS A 1 231 ? 2.738 -0.574 -20.848 1.00 95.19 231 HIS A N 1
ATOM 1822 C CA . HIS A 1 231 ? 1.522 -0.343 -21.627 1.00 95.19 231 HIS A CA 1
ATOM 1823 C C . HIS A 1 231 ? 0.815 0.920 -21.145 1.00 95.19 231 HIS A C 1
ATOM 1825 O O . HIS A 1 231 ? 0.227 0.931 -20.064 1.00 95.19 231 HIS A O 1
ATOM 1831 N N . LEU A 1 232 ? 0.857 1.990 -21.940 1.00 93.00 232 LEU A N 1
ATOM 1832 C CA . LEU A 1 232 ? 0.346 3.314 -21.576 1.00 93.00 232 LEU A CA 1
ATOM 1833 C C . LEU A 1 232 ? -0.802 3.733 -22.509 1.00 93.00 232 LEU A C 1
ATOM 1835 O O . LEU A 1 232 ? -0.607 4.556 -23.406 1.00 93.00 232 LEU A O 1
ATOM 1839 N N . PRO A 1 233 ? -2.017 3.185 -22.319 1.00 81.75 233 PRO A N 1
ATOM 1840 C CA . PRO A 1 233 ? -3.170 3.520 -23.152 1.00 81.75 233 PRO A CA 1
ATOM 1841 C C . PRO A 1 233 ? -3.683 4.949 -22.927 1.00 81.75 233 PRO A C 1
ATOM 1843 O O . PRO A 1 233 ? -4.355 5.492 -23.795 1.00 81.75 233 PRO A O 1
ATOM 1846 N N . SER A 1 234 ? -3.386 5.555 -21.772 1.00 70.88 234 SER A N 1
ATOM 1847 C CA . SER A 1 234 ? -3.851 6.900 -21.399 1.00 70.88 234 SER A CA 1
ATOM 1848 C C . SER A 1 234 ? -2.877 8.023 -21.778 1.00 70.88 234 SER A C 1
ATOM 1850 O O . SER A 1 234 ? -3.107 9.171 -21.406 1.00 70.88 234 SER A O 1
ATOM 1852 N N . ALA A 1 235 ? -1.781 7.716 -22.478 1.00 66.62 235 ALA A N 1
ATOM 1853 C CA . ALA A 1 235 ? -0.850 8.729 -22.959 1.00 66.62 235 ALA A CA 1
ATOM 1854 C C . ALA A 1 235 ? -1.411 9.404 -24.225 1.00 66.62 235 ALA A C 1
ATOM 1856 O O . ALA A 1 235 ? -1.631 8.759 -25.246 1.00 66.62 235 ALA A O 1
ATOM 1857 N N . GLU A 1 236 ? -1.644 10.712 -24.176 1.00 57.53 236 GLU A N 1
ATOM 1858 C CA . GLU A 1 236 ? -1.990 11.503 -25.363 1.00 57.53 236 GLU A CA 1
ATOM 1859 C C . GLU A 1 236 ? -0.755 11.633 -26.284 1.00 57.53 236 GLU A C 1
ATOM 1861 O O . GLU A 1 236 ? 0.357 11.812 -25.777 1.00 57.53 236 GLU A O 1
ATOM 1866 N N . PRO A 1 237 ? -0.888 11.543 -27.625 1.00 55.16 237 PRO A N 1
ATOM 1867 C CA . PRO A 1 237 ? -2.128 11.457 -28.409 1.00 55.16 237 PRO A CA 1
ATOM 1868 C C . PRO A 1 237 ? -2.558 10.027 -28.824 1.00 55.16 237 PRO A C 1
ATOM 1870 O O . PRO A 1 237 ? -3.531 9.886 -29.563 1.00 55.16 237 PRO A O 1
ATOM 1873 N N . LYS A 1 238 ? -1.842 8.962 -28.425 1.00 69.81 238 LYS A N 1
ATOM 1874 C CA . LYS A 1 238 ? -2.148 7.553 -28.761 1.00 69.81 238 LYS A CA 1
ATOM 1875 C C . LYS A 1 238 ? -1.592 6.606 -27.702 1.00 69.81 238 LYS A C 1
ATOM 1877 O O . LYS A 1 238 ? -0.565 6.906 -27.108 1.00 69.81 238 LYS A O 1
ATOM 1882 N N . GLU A 1 239 ? -2.204 5.427 -27.579 1.00 81.88 239 GLU A N 1
ATOM 1883 C CA . GLU A 1 239 ? -1.663 4.286 -26.832 1.00 81.88 239 GLU A CA 1
ATOM 1884 C C . GLU A 1 239 ? -0.167 4.087 -27.120 1.00 81.88 239 GLU A C 1
ATOM 1886 O O . GLU A 1 239 ? 0.235 3.916 -28.274 1.00 81.88 239 GLU A O 1
ATOM 1891 N N . GLN A 1 240 ? 0.655 4.121 -26.067 1.00 89.19 240 GLN A N 1
ATOM 1892 C CA . GLN A 1 240 ? 2.103 3.967 -26.185 1.00 89.19 240 GLN A CA 1
ATOM 1893 C C . GLN A 1 240 ? 2.579 2.675 -25.535 1.00 89.19 240 GLN A C 1
ATOM 1895 O O . GLN A 1 240 ? 2.186 2.326 -24.422 1.00 89.19 240 GLN A O 1
ATOM 1900 N N . TRP A 1 241 ? 3.499 2.015 -26.228 1.00 95.25 241 TRP A N 1
ATOM 1901 C CA . TRP A 1 241 ? 4.281 0.904 -25.711 1.00 95.25 241 TRP A CA 1
ATOM 1902 C C . TRP A 1 241 ? 5.715 1.387 -25.558 1.00 95.25 241 TRP A C 1
ATOM 1904 O O . TRP A 1 241 ? 6.315 1.831 -26.533 1.00 95.25 241 TRP A O 1
ATOM 1914 N N . LEU A 1 242 ? 6.272 1.346 -24.352 1.00 96.12 242 LEU A N 1
ATOM 1915 C CA . LEU A 1 242 ? 7.637 1.813 -24.085 1.00 96.12 242 LEU A CA 1
ATOM 1916 C C . LEU A 1 242 ? 8.447 0.690 -23.455 1.00 96.12 242 LEU A C 1
ATOM 1918 O O . LEU A 1 242 ? 7.905 -0.101 -22.692 1.00 96.12 242 LEU A O 1
ATOM 1922 N N . ALA A 1 243 ? 9.735 0.617 -23.777 1.00 97.69 243 ALA A N 1
ATOM 1923 C CA . ALA A 1 243 ? 10.626 -0.396 -23.237 1.00 97.69 243 ALA A CA 1
ATOM 1924 C C . ALA A 1 243 ? 11.921 0.230 -22.723 1.00 97.69 243 ALA A C 1
ATOM 1926 O O . ALA A 1 243 ? 12.513 1.090 -23.382 1.00 97.69 243 ALA A O 1
ATOM 1927 N N . THR A 1 244 ? 12.364 -0.235 -21.561 1.00 97.12 244 THR A N 1
ATOM 1928 C CA . THR A 1 244 ? 13.631 0.140 -20.930 1.00 97.12 244 THR A CA 1
ATOM 1929 C C . THR A 1 244 ? 14.373 -1.101 -20.447 1.00 97.12 244 THR A C 1
ATOM 1931 O O . THR A 1 244 ? 13.832 -2.206 -20.469 1.00 97.12 244 THR A O 1
ATOM 1934 N N . GLN A 1 245 ? 15.598 -0.945 -19.948 1.00 93.38 245 GLN A N 1
ATOM 1935 C CA . GLN A 1 245 ? 16.180 -1.973 -19.078 1.00 93.38 245 GLN A CA 1
ATOM 1936 C C . GLN A 1 245 ? 15.318 -2.137 -17.813 1.00 93.38 245 GLN A C 1
ATOM 1938 O O . GLN A 1 245 ? 14.760 -1.156 -17.315 1.00 93.38 245 GLN A O 1
ATOM 1943 N N . ASN A 1 246 ? 15.211 -3.356 -17.276 1.00 93.81 246 ASN A N 1
ATOM 1944 C CA . ASN A 1 246 ? 14.530 -3.599 -15.997 1.00 93.81 246 ASN A CA 1
ATOM 1945 C C . ASN A 1 246 ? 15.444 -3.329 -14.787 1.00 93.81 246 ASN A C 1
ATOM 1947 O O . ASN A 1 246 ? 14.968 -3.158 -13.665 1.00 93.81 246 ASN A O 1
ATOM 1951 N N . LEU A 1 247 ? 16.759 -3.312 -15.012 1.00 88.38 247 LEU A N 1
ATOM 1952 C CA . LEU A 1 247 ? 17.780 -3.134 -13.987 1.00 88.38 247 LEU A CA 1
ATOM 1953 C C . LEU A 1 247 ? 17.887 -1.663 -13.563 1.00 88.38 247 LEU A C 1
ATOM 1955 O O . LEU A 1 247 ? 18.181 -0.797 -14.386 1.00 88.38 247 LEU A O 1
ATOM 1959 N N . CYS A 1 248 ? 17.668 -1.379 -12.282 1.00 87.38 248 CYS A N 1
ATOM 1960 C CA . CYS A 1 248 ? 17.781 -0.040 -11.715 1.00 87.38 248 CYS A CA 1
ATOM 1961 C C . CYS A 1 248 ? 19.249 0.432 -11.712 1.00 87.38 248 CYS A C 1
ATOM 1963 O O . CYS A 1 248 ? 20.068 -0.209 -11.056 1.00 87.38 248 CYS A O 1
ATOM 1965 N N . PRO A 1 249 ? 19.592 1.572 -12.343 1.00 85.50 249 PRO A N 1
ATOM 1966 C CA . PRO A 1 249 ? 20.967 2.081 -12.399 1.00 85.50 249 PRO A CA 1
ATOM 1967 C C . PRO A 1 249 ? 21.575 2.431 -11.035 1.00 85.50 249 PRO A C 1
ATOM 1969 O O . PRO A 1 249 ? 22.794 2.441 -10.892 1.00 85.50 249 PRO A O 1
ATOM 1972 N N . HIS A 1 250 ? 20.738 2.701 -10.031 1.00 80.81 250 HIS A N 1
ATOM 1973 C CA . HIS A 1 250 ? 21.206 3.055 -8.694 1.00 80.81 250 HIS A CA 1
ATOM 1974 C C . HIS A 1 250 ? 21.695 1.826 -7.919 1.00 80.81 250 HIS A C 1
ATOM 1976 O O . HIS A 1 250 ? 22.769 1.856 -7.342 1.00 80.81 250 HIS A O 1
ATOM 1982 N N . LYS A 1 251 ? 20.918 0.737 -7.873 1.00 74.25 251 LYS A N 1
ATOM 1983 C CA . LYS A 1 251 ? 21.203 -0.409 -6.978 1.00 74.25 251 LYS A CA 1
ATOM 1984 C C . LYS A 1 251 ? 21.198 -1.766 -7.660 1.00 74.25 251 LYS A C 1
ATOM 1986 O O . LYS A 1 251 ? 21.271 -2.787 -6.987 1.00 74.25 251 LYS A O 1
ATOM 1991 N N . GLN A 1 252 ? 21.102 -1.768 -8.986 1.00 75.75 252 GLN A N 1
ATOM 1992 C CA . GLN A 1 252 ? 21.091 -2.962 -9.826 1.00 75.75 252 GLN A CA 1
ATOM 1993 C C . GLN A 1 252 ? 20.031 -3.986 -9.398 1.00 75.75 252 GLN A C 1
ATOM 1995 O O . GLN A 1 252 ? 20.209 -5.194 -9.519 1.00 75.75 252 GLN A O 1
ATOM 2000 N N . ALA A 1 253 ? 18.898 -3.495 -8.896 1.00 80.94 253 ALA A N 1
ATOM 2001 C CA . ALA A 1 253 ? 17.721 -4.310 -8.647 1.00 80.94 253 ALA A CA 1
ATOM 2002 C C . ALA A 1 253 ? 16.837 -4.310 -9.900 1.00 80.94 253 ALA A C 1
ATOM 2004 O O . ALA A 1 253 ? 16.624 -3.264 -10.511 1.00 80.94 253 ALA A O 1
ATOM 2005 N N . ARG A 1 254 ? 16.305 -5.468 -10.295 1.00 86.94 254 ARG A N 1
ATOM 2006 C CA . ARG A 1 254 ? 15.477 -5.622 -11.503 1.00 86.94 254 ARG A CA 1
ATOM 2007 C C . ARG A 1 254 ? 14.015 -5.228 -11.247 1.00 86.94 254 ARG A C 1
ATOM 2009 O O . ARG A 1 254 ? 13.112 -6.059 -11.265 1.00 86.94 254 ARG A O 1
ATOM 2016 N N . THR A 1 255 ? 13.784 -3.958 -10.916 1.00 90.38 255 THR A N 1
ATOM 2017 C CA . THR A 1 255 ? 12.497 -3.470 -10.383 1.00 90.38 255 THR A CA 1
ATOM 2018 C C . THR A 1 255 ? 11.766 -2.468 -11.260 1.00 90.38 255 THR A C 1
ATOM 2020 O O . THR A 1 255 ? 10.612 -2.153 -10.965 1.00 90.38 255 THR A O 1
ATOM 2023 N N . ILE A 1 256 ? 12.387 -1.963 -12.325 1.00 95.31 256 ILE A N 1
ATOM 2024 C CA . ILE A 1 256 ? 11.851 -0.829 -13.091 1.00 95.31 256 ILE A CA 1
ATOM 2025 C C . ILE A 1 256 ? 10.478 -1.142 -13.704 1.00 95.31 256 ILE A C 1
ATOM 2027 O O . ILE A 1 256 ? 9.585 -0.300 -13.659 1.00 95.31 256 ILE A O 1
ATOM 2031 N N . SER A 1 257 ? 10.254 -2.372 -14.166 1.00 95.25 257 SER A N 1
ATOM 2032 C CA . SER A 1 257 ? 8.964 -2.856 -14.689 1.00 95.25 257 SER A CA 1
ATOM 2033 C C . SER A 1 257 ? 7.803 -2.737 -13.699 1.00 95.25 257 SER A C 1
ATOM 2035 O O . SER A 1 257 ? 6.656 -2.613 -14.116 1.00 95.25 257 SER A O 1
ATOM 2037 N N . ARG A 1 258 ? 8.080 -2.738 -12.390 1.00 93.81 258 ARG A N 1
ATOM 2038 C CA . ARG A 1 258 ? 7.078 -2.578 -11.323 1.00 93.81 258 ARG A CA 1
ATOM 2039 C C . ARG A 1 258 ? 6.955 -1.130 -10.839 1.00 93.81 258 ARG A C 1
ATOM 2041 O O . ARG A 1 258 ? 6.268 -0.875 -9.851 1.00 93.81 258 ARG A O 1
ATOM 2048 N N . GLY A 1 259 ? 7.645 -0.200 -11.497 1.00 94.12 259 GLY A N 1
ATOM 2049 C CA . GLY A 1 259 ? 7.634 1.220 -11.178 1.00 94.12 259 GLY A CA 1
ATOM 2050 C C . GLY A 1 259 ? 6.273 1.876 -11.365 1.00 94.12 259 GLY A C 1
ATOM 2051 O O . GLY A 1 259 ? 5.445 1.441 -12.166 1.00 94.12 259 GLY A O 1
ATOM 2052 N N . LEU A 1 260 ? 6.051 2.953 -10.611 1.00 94.56 260 LEU A N 1
ATOM 2053 C CA . LEU A 1 260 ? 4.856 3.778 -10.768 1.00 94.56 260 LEU A CA 1
ATOM 2054 C C . LEU A 1 260 ? 5.031 4.662 -11.995 1.00 94.56 260 LEU A C 1
ATOM 2056 O O . LEU A 1 260 ? 5.939 5.496 -12.024 1.00 94.56 260 LEU A O 1
ATOM 2060 N N . VAL A 1 261 ? 4.158 4.478 -12.982 1.00 94.75 261 VAL A N 1
ATOM 2061 C CA . VAL A 1 261 ? 4.125 5.338 -14.160 1.00 94.75 261 VAL A CA 1
ATOM 2062 C C . VAL A 1 261 ? 3.370 6.623 -13.842 1.00 94.75 261 VAL A C 1
ATOM 2064 O O . VAL A 1 261 ? 2.327 6.599 -13.188 1.00 94.75 261 VAL A O 1
ATOM 2067 N N . GLY A 1 262 ? 3.897 7.749 -14.309 1.00 92.00 262 GLY A N 1
ATOM 2068 C CA . GLY A 1 262 ? 3.276 9.057 -14.162 1.00 92.00 262 GLY A CA 1
ATOM 2069 C C . GLY A 1 262 ? 3.403 9.907 -15.417 1.00 92.00 262 GLY A C 1
ATOM 2070 O O . GLY A 1 262 ? 4.115 9.572 -16.363 1.00 92.00 262 GLY A O 1
ATOM 2071 N N . VAL A 1 263 ? 2.699 11.035 -15.400 1.00 91.62 263 VAL A N 1
ATOM 2072 C CA . VAL A 1 263 ? 2.821 12.095 -16.400 1.00 91.62 263 VAL A CA 1
ATOM 2073 C C . VAL A 1 263 ? 3.113 13.386 -15.650 1.00 91.62 263 VAL A C 1
ATOM 2075 O O . VAL A 1 263 ? 2.377 13.756 -14.734 1.00 91.62 263 VAL A O 1
ATOM 2078 N N . GLN A 1 264 ? 4.211 14.052 -15.992 1.00 90.38 264 GLN A N 1
ATOM 2079 C CA . GLN A 1 264 ? 4.521 15.367 -15.438 1.00 90.38 264 GLN A CA 1
ATOM 2080 C C . GLN A 1 264 ? 3.634 16.461 -16.051 1.00 90.38 264 GLN A C 1
ATOM 2082 O O . GLN A 1 264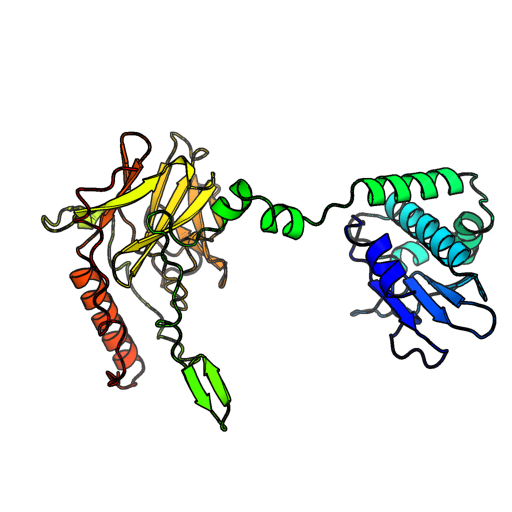 ? 3.092 16.270 -17.139 1.00 90.38 264 GLN A O 1
ATOM 2087 N N . PRO A 1 265 ? 3.533 17.650 -15.422 1.00 90.25 265 PRO A N 1
ATOM 2088 C CA . PRO A 1 265 ? 2.770 18.773 -15.975 1.00 90.25 265 PRO A CA 1
ATOM 2089 C C . PRO A 1 265 ? 3.190 19.197 -17.392 1.00 90.25 265 PRO A C 1
ATOM 2091 O O . PRO A 1 265 ? 2.374 19.727 -18.137 1.00 90.25 265 PRO A O 1
ATOM 2094 N N . ASN A 1 266 ? 4.447 18.953 -17.779 1.00 89.62 266 ASN A N 1
ATOM 2095 C CA . ASN A 1 266 ? 4.966 19.214 -19.127 1.00 89.62 266 ASN A CA 1
ATOM 2096 C C . ASN A 1 266 ? 4.687 18.079 -20.136 1.00 89.62 266 ASN A C 1
ATOM 2098 O O . ASN A 1 266 ? 5.199 18.126 -21.250 1.00 89.62 266 ASN A O 1
ATOM 2102 N N . GLY A 1 267 ? 3.922 17.053 -19.752 1.00 88.62 267 GLY A N 1
ATOM 2103 C CA . GLY A 1 267 ? 3.591 15.900 -20.591 1.00 88.62 267 GLY A CA 1
ATOM 2104 C C . GLY A 1 267 ? 4.631 14.776 -20.587 1.00 88.62 267 GLY A C 1
ATOM 2105 O O . GLY A 1 267 ? 4.392 13.735 -21.195 1.00 88.62 267 GLY A O 1
ATOM 2106 N N . THR A 1 268 ? 5.767 14.931 -19.897 1.00 91.94 268 THR A N 1
ATOM 2107 C CA . THR A 1 268 ? 6.795 13.882 -19.837 1.00 91.94 268 THR A CA 1
ATOM 2108 C C . THR A 1 268 ? 6.262 12.636 -19.137 1.00 91.94 268 THR A C 1
ATOM 2110 O O . THR A 1 268 ? 5.856 12.696 -17.973 1.00 91.94 268 THR A O 1
ATOM 2113 N N . LEU A 1 269 ? 6.316 11.500 -19.836 1.00 94.00 269 LEU A N 1
ATOM 2114 C CA . LEU A 1 269 ? 6.013 10.182 -19.284 1.00 94.00 269 LEU A CA 1
ATOM 2115 C C . LEU A 1 269 ? 7.164 9.720 -18.395 1.00 94.00 269 LEU A C 1
ATOM 2117 O O . LEU A 1 269 ? 8.326 9.732 -18.812 1.00 94.00 269 LEU A O 1
ATOM 2121 N N . THR A 1 270 ? 6.850 9.295 -17.178 1.00 95.69 270 THR A N 1
ATOM 2122 C CA . THR A 1 270 ? 7.855 8.927 -16.185 1.00 95.69 270 THR A CA 1
ATOM 2123 C C . THR A 1 270 ? 7.612 7.568 -15.572 1.00 95.69 270 THR A C 1
ATOM 2125 O O . THR A 1 270 ? 6.483 7.098 -15.511 1.00 95.69 270 THR A O 1
ATOM 2128 N N . VAL A 1 271 ? 8.680 6.961 -15.060 1.00 96.69 271 VAL A N 1
ATOM 2129 C CA . VAL A 1 271 ? 8.606 5.820 -14.148 1.00 96.69 271 VAL A CA 1
ATOM 2130 C C . VAL A 1 271 ? 9.421 6.125 -12.903 1.00 96.69 271 VAL A C 1
ATOM 2132 O O . VAL A 1 271 ? 10.565 6.569 -12.998 1.00 96.69 271 VAL A O 1
ATOM 2135 N N . ALA A 1 272 ? 8.834 5.907 -11.731 1.00 96.25 272 ALA A N 1
ATOM 2136 C CA . ALA A 1 272 ? 9.550 5.961 -10.464 1.00 96.25 272 ALA A CA 1
ATOM 2137 C C . ALA A 1 272 ? 9.958 4.548 -10.032 1.00 96.25 272 ALA A C 1
ATOM 2139 O O . ALA A 1 272 ? 9.096 3.674 -9.901 1.00 96.25 272 ALA A O 1
ATOM 2140 N N . ASP A 1 273 ? 11.252 4.337 -9.770 1.00 92.50 273 ASP A N 1
ATOM 2141 C CA . ASP A 1 273 ? 11.761 3.075 -9.219 1.00 92.50 273 ASP A CA 1
ATOM 2142 C C . ASP A 1 273 ? 11.031 2.735 -7.902 1.00 92.50 273 ASP A C 1
ATOM 2144 O O . ASP A 1 273 ? 11.013 3.562 -6.978 1.00 92.50 273 ASP A O 1
ATOM 2148 N N . PRO A 1 274 ? 10.440 1.530 -7.770 1.00 90.69 274 PRO A N 1
ATOM 2149 C CA . PRO A 1 274 ? 9.764 1.100 -6.553 1.00 90.69 274 PRO A CA 1
ATOM 2150 C C . PRO A 1 274 ? 10.616 1.190 -5.292 1.00 90.69 274 PRO A C 1
ATOM 2152 O O . PRO A 1 274 ? 10.055 1.465 -4.228 1.00 90.69 274 PRO A O 1
ATOM 2155 N N . ILE A 1 275 ? 11.931 0.977 -5.393 1.00 85.62 275 ILE A N 1
ATOM 2156 C CA . ILE A 1 275 ? 12.806 0.926 -4.221 1.00 85.62 275 ILE A CA 1
ATOM 2157 C C . ILE A 1 275 ? 13.289 2.329 -3.854 1.00 85.62 275 ILE A C 1
ATOM 2159 O O . ILE A 1 275 ? 12.991 2.807 -2.759 1.00 85.62 275 ILE A O 1
ATOM 2163 N N . TYR A 1 276 ? 13.990 3.011 -4.762 1.00 83.12 276 TYR A N 1
ATOM 2164 C CA . TYR A 1 276 ? 14.697 4.257 -4.429 1.00 83.12 276 TYR A CA 1
ATOM 2165 C C . TYR A 1 276 ? 13.978 5.533 -4.849 1.00 83.12 276 TYR A C 1
ATOM 2167 O O . TYR A 1 276 ? 14.459 6.625 -4.559 1.00 83.12 276 TYR A O 1
ATOM 2175 N N . LYS A 1 277 ? 12.815 5.413 -5.499 1.00 90.94 277 LYS A N 1
ATOM 2176 C CA . LYS A 1 277 ? 11.983 6.545 -5.937 1.00 90.94 277 LYS A CA 1
ATOM 2177 C C . LYS A 1 277 ? 12.681 7.498 -6.913 1.00 90.94 277 LYS A C 1
ATOM 2179 O O . LYS A 1 277 ? 12.147 8.569 -7.199 1.00 90.94 277 LYS A O 1
ATOM 2184 N N . THR A 1 278 ? 13.830 7.108 -7.470 1.00 91.56 278 THR A N 1
ATOM 2185 C CA . THR A 1 278 ? 14.436 7.812 -8.598 1.00 91.56 278 THR A CA 1
ATOM 2186 C C . THR A 1 278 ? 13.452 7.780 -9.756 1.00 91.56 278 THR A C 1
ATOM 2188 O O . THR A 1 278 ? 12.954 6.718 -10.132 1.00 91.56 278 THR A O 1
ATOM 2191 N N . THR A 1 279 ? 13.126 8.960 -10.274 1.00 95.94 279 THR A N 1
ATOM 2192 C CA . THR A 1 279 ? 12.201 9.112 -11.393 1.00 95.94 279 THR A CA 1
ATOM 2193 C C . THR A 1 279 ? 12.988 9.231 -12.686 1.00 95.94 279 THR A C 1
ATOM 2195 O O . THR A 1 279 ? 13.929 10.021 -12.754 1.00 95.94 279 THR A O 1
ATOM 2198 N N . TYR A 1 280 ? 12.577 8.484 -13.703 1.00 95.75 280 TYR A N 1
ATOM 2199 C CA . TYR A 1 280 ? 13.183 8.468 -15.031 1.00 95.75 280 TYR A CA 1
ATOM 2200 C C . TYR A 1 280 ? 12.171 8.903 -16.084 1.00 95.75 280 TYR A C 1
ATOM 2202 O O . TYR A 1 280 ? 10.974 8.648 -15.939 1.00 95.75 280 TYR A O 1
ATOM 2210 N N . ASN A 1 281 ? 12.649 9.522 -17.156 1.00 95.50 281 ASN A N 1
ATOM 2211 C CA . ASN A 1 281 ? 11.882 9.747 -18.372 1.00 95.50 281 ASN A CA 1
ATOM 2212 C C . ASN A 1 281 ? 11.742 8.411 -19.119 1.00 95.50 281 ASN A C 1
ATOM 2214 O O . ASN A 1 281 ? 12.738 7.826 -19.531 1.00 95.50 281 ASN A O 1
ATOM 2218 N N . LEU A 1 282 ? 10.518 7.916 -19.308 1.00 94.50 282 LEU A N 1
ATOM 2219 C CA . LEU A 1 282 ? 10.272 6.622 -19.962 1.00 94.50 282 LEU A CA 1
ATOM 2220 C C . LEU A 1 282 ? 10.564 6.626 -21.467 1.00 94.50 282 LEU A C 1
ATOM 2222 O O . LEU A 1 282 ? 10.730 5.566 -22.071 1.00 94.50 282 LEU A O 1
ATOM 2226 N N . VAL A 1 283 ? 10.584 7.803 -22.092 1.00 92.94 283 VAL A N 1
ATOM 2227 C CA . VAL A 1 283 ? 10.823 7.938 -23.530 1.00 92.94 283 VAL A CA 1
ATOM 2228 C C . VAL A 1 283 ? 12.318 7.965 -23.823 1.00 92.94 283 VAL A C 1
ATOM 2230 O O . VAL A 1 283 ? 12.751 7.237 -24.716 1.00 92.94 283 VAL A O 1
ATOM 2233 N N . THR A 1 284 ? 13.076 8.779 -23.081 1.00 93.19 284 THR A N 1
ATOM 2234 C CA . THR A 1 284 ? 14.514 9.016 -23.312 1.00 93.19 284 THR A CA 1
ATOM 2235 C C . THR A 1 284 ? 15.425 8.178 -22.417 1.00 93.19 284 THR A C 1
ATOM 2237 O O . THR A 1 284 ? 16.580 7.952 -22.762 1.00 93.19 284 THR A O 1
ATOM 2240 N N . GLY A 1 285 ? 14.919 7.720 -21.270 1.00 94.00 285 GLY A N 1
ATOM 2241 C CA . GLY A 1 285 ? 15.684 7.020 -20.239 1.00 94.00 285 GLY A CA 1
ATOM 2242 C C . GLY A 1 285 ? 16.375 7.938 -19.231 1.00 94.00 285 GLY A C 1
ATOM 2243 O O . GLY A 1 285 ? 16.966 7.449 -18.272 1.00 94.00 285 GLY A O 1
ATOM 2244 N N . GLU A 1 286 ? 16.306 9.256 -19.418 1.00 93.44 286 GLU A N 1
ATOM 2245 C CA . GLU A 1 286 ? 17.026 10.221 -18.587 1.00 93.44 286 GLU A CA 1
ATOM 2246 C C . GLU A 1 286 ? 16.560 10.204 -17.124 1.00 93.44 286 GLU A C 1
ATOM 2248 O O . GLU A 1 286 ? 15.358 10.188 -16.838 1.00 93.44 286 GLU A O 1
ATOM 2253 N N . GLY A 1 287 ? 17.508 10.242 -16.187 1.00 93.44 287 GLY A N 1
ATOM 2254 C CA . GLY A 1 287 ? 17.225 10.398 -14.762 1.00 93.44 287 GLY A CA 1
ATOM 2255 C C . GLY A 1 287 ? 16.758 11.807 -14.418 1.00 93.44 287 GLY A C 1
ATOM 2256 O O . GLY A 1 287 ? 17.534 12.754 -14.423 1.00 93.44 287 GLY A O 1
ATOM 2257 N N . ILE A 1 288 ? 15.493 11.949 -14.035 1.00 93.81 288 ILE A N 1
ATOM 2258 C CA . ILE A 1 288 ? 14.886 13.243 -13.701 1.00 93.81 288 ILE A CA 1
ATOM 2259 C C . ILE A 1 288 ? 15.240 13.651 -12.272 1.00 93.81 288 ILE A C 1
ATOM 2261 O O . ILE A 1 288 ? 15.629 14.786 -12.016 1.00 93.81 288 ILE A O 1
ATOM 2265 N N . SER A 1 289 ? 15.099 12.727 -11.319 1.00 92.44 289 SER A N 1
ATOM 2266 C CA . SER A 1 289 ? 15.444 13.007 -9.916 1.00 92.44 289 SER A CA 1
ATOM 2267 C C . SER A 1 289 ? 16.954 13.015 -9.680 1.00 92.44 289 SER A C 1
ATOM 2269 O O . SER A 1 289 ? 17.419 13.615 -8.716 1.00 92.44 289 SER A O 1
ATOM 2271 N N . ASN A 1 290 ? 17.708 12.311 -10.526 1.00 90.38 290 ASN A N 1
ATOM 2272 C CA . ASN A 1 290 ? 19.161 12.261 -10.476 1.00 90.38 290 ASN A CA 1
ATOM 2273 C C . ASN A 1 290 ? 19.726 12.045 -11.896 1.00 90.38 290 ASN A C 1
ATOM 2275 O O . ASN A 1 290 ? 19.658 10.917 -12.389 1.00 90.38 290 ASN A O 1
ATOM 2279 N N . PRO A 1 291 ? 20.312 13.082 -12.523 1.00 89.25 291 PRO A N 1
ATOM 2280 C CA . PRO A 1 291 ? 20.847 13.016 -13.889 1.00 89.25 291 PRO A CA 1
ATOM 2281 C C . PRO A 1 291 ? 21.998 12.020 -14.094 1.00 89.25 291 PRO A C 1
ATOM 2283 O O . PRO A 1 291 ? 22.296 11.640 -15.227 1.00 89.25 291 PRO A O 1
ATOM 2286 N N . ASN A 1 292 ? 22.647 11.570 -13.014 1.00 87.88 292 ASN A N 1
ATOM 2287 C CA . ASN A 1 292 ? 23.744 10.603 -13.096 1.00 87.88 292 ASN A CA 1
ATOM 2288 C C . ASN A 1 292 ? 23.259 9.173 -13.370 1.00 87.88 292 ASN A C 1
ATOM 2290 O O . ASN A 1 292 ? 24.065 8.323 -13.745 1.00 87.88 292 ASN A O 1
ATOM 2294 N N . PHE A 1 293 ? 21.961 8.908 -13.187 1.00 89.12 293 PHE A N 1
ATOM 2295 C CA . PHE A 1 293 ? 21.355 7.595 -13.365 1.00 89.12 293 PHE A CA 1
ATOM 2296 C C . PHE A 1 293 ? 20.443 7.592 -14.581 1.00 89.12 293 PHE A C 1
ATOM 2298 O O . PHE A 1 293 ? 19.403 8.241 -14.578 1.00 89.12 293 PHE A O 1
ATOM 2305 N N . ASN A 1 294 ? 20.791 6.806 -15.594 1.00 91.31 294 ASN A N 1
ATOM 2306 C CA . ASN A 1 294 ? 20.046 6.750 -16.846 1.00 91.31 294 ASN A CA 1
ATOM 2307 C C . ASN A 1 294 ? 19.649 5.310 -17.173 1.00 91.31 294 ASN A C 1
ATOM 2309 O O . ASN A 1 294 ? 20.405 4.371 -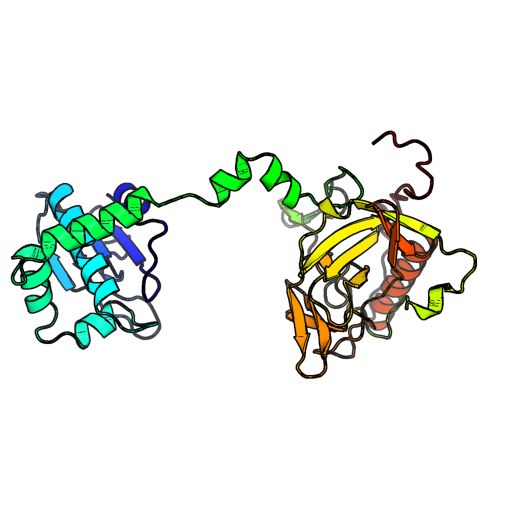16.928 1.00 91.31 294 ASN A O 1
ATOM 2313 N N . LEU A 1 295 ? 18.453 5.138 -17.727 1.00 94.00 295 LEU A N 1
ATOM 2314 C CA . LEU A 1 295 ? 17.952 3.863 -18.220 1.00 94.00 295 LEU A CA 1
ATOM 2315 C C . LEU A 1 295 ? 18.251 3.721 -19.706 1.00 94.00 295 LEU A C 1
ATOM 2317 O O . LEU A 1 295 ? 17.998 4.633 -20.489 1.00 94.00 295 LEU A O 1
ATOM 2321 N N . SER A 1 296 ? 18.690 2.534 -20.108 1.00 94.62 296 SER A N 1
ATOM 2322 C CA . SER A 1 296 ? 18.638 2.150 -21.514 1.00 94.62 296 SER A CA 1
ATOM 2323 C C . SER A 1 296 ? 17.194 2.076 -21.995 1.00 94.62 296 SER A C 1
ATOM 2325 O O . SER A 1 296 ? 16.330 1.596 -21.256 1.00 94.62 296 SER A O 1
ATOM 2327 N N . THR A 1 297 ? 16.934 2.536 -23.218 1.00 95.94 297 THR A N 1
ATOM 2328 C CA . THR A 1 297 ? 15.601 2.549 -23.837 1.00 95.94 297 THR A CA 1
ATOM 2329 C C . THR A 1 297 ? 15.606 1.853 -25.189 1.00 95.94 297 THR A C 1
ATOM 2331 O O . THR A 1 297 ? 16.577 1.918 -25.939 1.00 95.94 297 THR A O 1
ATOM 2334 N N . PHE A 1 298 ? 14.494 1.192 -25.510 1.00 96.06 298 PHE A N 1
ATOM 2335 C CA . PHE A 1 298 ? 14.388 0.307 -26.668 1.00 96.06 298 PHE A CA 1
ATOM 2336 C C . PHE A 1 298 ? 13.132 0.596 -27.490 1.00 96.06 298 PHE A C 1
ATOM 2338 O O . PHE A 1 298 ? 12.120 1.081 -26.970 1.00 96.06 298 PHE A O 1
ATOM 2345 N N . LYS A 1 299 ? 13.195 0.316 -28.797 1.00 95.25 299 LYS A N 1
ATOM 2346 C CA . LYS A 1 299 ? 12.033 0.430 -29.686 1.00 95.25 299 LYS A CA 1
ATOM 2347 C C . LYS A 1 299 ? 11.058 -0.709 -29.419 1.00 95.25 299 LYS A C 1
ATOM 2349 O O . LYS A 1 299 ? 11.460 -1.831 -29.132 1.00 95.25 299 LYS A O 1
ATOM 2354 N N . THR A 1 300 ? 9.777 -0.411 -29.554 1.00 95.75 300 THR A N 1
ATOM 2355 C CA . THR A 1 300 ? 8.673 -1.352 -29.373 1.00 95.75 300 THR A CA 1
ATOM 2356 C C . THR A 1 300 ? 7.821 -1.377 -30.633 1.00 95.75 300 THR A C 1
ATOM 2358 O O . THR A 1 300 ? 7.759 -0.396 -31.379 1.00 95.75 300 THR A O 1
ATOM 2361 N N . LYS A 1 301 ? 7.148 -2.498 -30.872 1.00 95.12 301 LYS A N 1
ATOM 2362 C CA . LYS A 1 301 ? 6.068 -2.594 -31.855 1.00 95.12 301 LYS A CA 1
ATOM 2363 C C . LYS A 1 301 ? 5.008 -3.576 -31.376 1.00 95.12 301 LYS A C 1
ATOM 2365 O O . LYS A 1 301 ? 5.298 -4.453 -30.561 1.00 95.12 301 LYS A O 1
ATOM 2370 N N . VAL A 1 302 ? 3.796 -3.423 -31.895 1.00 95.69 302 VAL A N 1
ATOM 2371 C CA . VAL A 1 302 ? 2.671 -4.317 -31.614 1.00 95.69 302 VAL A CA 1
ATOM 2372 C C . VAL A 1 302 ? 2.101 -4.809 -32.935 1.00 95.69 302 VAL A C 1
ATOM 2374 O O . VAL A 1 302 ? 1.730 -4.000 -33.782 1.00 95.69 302 VAL A O 1
ATOM 2377 N N . GLU A 1 303 ? 2.045 -6.125 -33.107 1.00 95.31 303 GLU A N 1
ATOM 2378 C CA . GLU A 1 303 ? 1.550 -6.803 -34.310 1.00 95.31 303 GLU A CA 1
ATOM 2379 C C . GLU A 1 303 ? 0.707 -8.004 -33.865 1.00 95.31 303 GLU A C 1
ATOM 2381 O O . GLU A 1 303 ? 1.139 -8.772 -33.008 1.00 95.31 303 GLU A O 1
ATOM 2386 N N . ASP A 1 304 ? -0.514 -8.145 -34.387 1.00 94.00 304 ASP A N 1
ATOM 2387 C CA . ASP A 1 304 ? -1.414 -9.282 -34.119 1.00 94.00 304 ASP A CA 1
ATOM 2388 C C . ASP A 1 304 ? -1.607 -9.622 -32.625 1.00 94.00 304 ASP A C 1
ATOM 2390 O O . ASP A 1 304 ? -1.588 -10.782 -32.210 1.00 94.00 304 ASP A O 1
ATOM 2394 N N . GLY A 1 305 ? -1.761 -8.593 -31.782 1.00 94.19 305 GLY A N 1
ATOM 2395 C CA . GLY A 1 305 ? -1.944 -8.755 -30.332 1.00 94.19 305 GLY A CA 1
ATOM 2396 C C . GLY A 1 305 ? -0.678 -9.165 -29.567 1.00 94.19 305 GLY A C 1
ATOM 2397 O O . GLY A 1 305 ? -0.754 -9.469 -28.374 1.00 94.19 305 GLY A O 1
ATOM 2398 N N . LYS A 1 306 ? 0.486 -9.154 -30.225 1.00 96.62 306 LYS A N 1
ATOM 2399 C CA . LYS A 1 306 ? 1.800 -9.473 -29.659 1.00 96.62 306 LYS A CA 1
ATOM 2400 C C . LYS A 1 306 ? 2.660 -8.222 -29.574 1.00 96.62 306 LYS A C 1
ATOM 2402 O O . LYS A 1 306 ? 2.677 -7.404 -30.490 1.00 96.62 306 LYS A O 1
ATOM 2407 N N . VAL A 1 307 ? 3.396 -8.097 -28.478 1.00 97.31 307 VAL A N 1
ATOM 2408 C CA . VAL A 1 307 ? 4.347 -7.012 -28.241 1.00 97.31 307 VAL A CA 1
ATOM 2409 C C . VAL A 1 307 ? 5.741 -7.513 -28.590 1.00 97.31 307 VAL A C 1
ATOM 2411 O O . VAL A 1 307 ? 6.112 -8.634 -28.237 1.00 97.31 307 VAL A O 1
ATOM 2414 N N . PHE A 1 308 ? 6.526 -6.675 -29.257 1.00 97.44 308 PHE A N 1
ATOM 2415 C CA . PHE A 1 308 ? 7.923 -6.947 -29.566 1.00 97.44 308 PHE A CA 1
ATOM 2416 C C . PHE A 1 308 ? 8.800 -5.774 -29.150 1.00 97.44 308 PHE A C 1
ATOM 2418 O O . PHE A 1 308 ? 8.380 -4.615 -29.220 1.00 97.44 308 PHE A O 1
ATOM 2425 N N . VAL A 1 309 ? 10.034 -6.078 -28.756 1.00 96.75 309 VAL A N 1
ATOM 2426 C CA . VAL A 1 309 ? 11.055 -5.081 -28.416 1.00 96.75 309 VAL A CA 1
ATOM 2427 C C . VAL A 1 309 ? 12.275 -5.317 -29.293 1.00 96.75 309 VAL A C 1
ATOM 2429 O O . VAL A 1 309 ? 12.681 -6.461 -29.481 1.00 96.75 309 VAL A O 1
ATOM 2432 N N . GLN A 1 310 ? 12.837 -4.246 -29.846 1.00 95.56 310 GLN A N 1
ATOM 2433 C CA . GLN A 1 310 ? 14.078 -4.307 -30.608 1.00 95.56 310 GLN A CA 1
ATOM 2434 C C . GLN A 1 310 ? 15.259 -4.107 -29.663 1.00 95.56 310 GLN A C 1
ATOM 2436 O O . GLN A 1 310 ? 15.383 -3.039 -29.058 1.00 95.56 310 GLN A O 1
ATOM 2441 N N . VAL A 1 311 ? 16.117 -5.115 -29.548 1.00 93.94 311 VAL A N 1
ATOM 2442 C CA . VAL A 1 311 ? 17.256 -5.120 -28.625 1.00 93.94 311 VAL A CA 1
ATOM 2443 C C . VAL A 1 311 ? 18.521 -5.663 -29.288 1.00 93.94 311 VAL A C 1
ATOM 2445 O O . VAL A 1 311 ? 18.420 -6.405 -30.267 1.00 93.94 311 VAL A O 1
ATOM 2448 N N . PRO A 1 312 ? 19.715 -5.333 -28.764 1.00 92.56 312 PRO A N 1
ATOM 2449 C CA . PRO A 1 312 ? 20.933 -6.033 -29.148 1.00 92.56 312 PRO A CA 1
ATOM 2450 C C . PRO A 1 312 ? 20.855 -7.542 -28.834 1.00 92.56 312 PRO A C 1
ATOM 2452 O O . PRO A 1 312 ? 20.081 -7.959 -27.959 1.00 92.56 312 PRO A O 1
ATOM 2455 N N . PRO A 1 313 ? 21.694 -8.374 -29.470 1.00 89.75 313 PRO A N 1
ATOM 2456 C CA . PRO A 1 313 ? 21.852 -9.773 -29.079 1.00 89.75 313 PRO A CA 1
ATOM 2457 C C . PRO A 1 313 ? 22.193 -9.907 -27.584 1.00 89.75 313 PRO A C 1
ATOM 2459 O O . PRO A 1 313 ? 22.908 -9.063 -27.036 1.00 89.75 313 PRO A O 1
ATOM 2462 N N . CYS A 1 314 ? 21.718 -10.970 -26.912 1.00 85.25 314 CYS A N 1
ATOM 2463 C CA . CYS A 1 314 ? 21.976 -11.179 -25.473 1.00 85.25 314 CYS A CA 1
ATOM 2464 C C . CYS A 1 314 ? 23.466 -11.066 -25.123 1.00 85.25 314 CYS A C 1
ATOM 2466 O O . CYS A 1 314 ? 23.813 -10.378 -24.166 1.00 85.25 314 CYS A O 1
ATOM 2468 N N . SER A 1 315 ? 24.332 -11.677 -25.938 1.00 83.62 315 SER A N 1
ATOM 2469 C CA . SER A 1 315 ? 25.782 -11.690 -25.727 1.00 83.62 315 SER A CA 1
ATOM 2470 C C . SER A 1 315 ? 26.390 -10.285 -25.719 1.00 83.62 315 SER A C 1
ATOM 2472 O O . SER A 1 315 ? 27.228 -9.990 -24.875 1.00 83.62 315 SER A O 1
ATOM 2474 N N . GLU A 1 316 ? 25.933 -9.382 -26.595 1.00 87.44 316 GLU A N 1
ATOM 2475 C CA . GLU A 1 316 ? 26.414 -7.992 -26.609 1.00 87.44 316 GLU A CA 1
ATOM 2476 C C . GLU A 1 316 ? 26.011 -7.258 -25.321 1.00 87.44 316 GLU A C 1
ATOM 2478 O O . GLU A 1 316 ? 26.812 -6.538 -24.717 1.00 87.44 316 GLU A O 1
ATOM 2483 N N . MET A 1 317 ? 24.764 -7.440 -24.874 1.00 84.88 317 MET A N 1
ATOM 2484 C CA . MET A 1 317 ? 24.288 -6.819 -23.637 1.00 84.88 317 MET A CA 1
ATOM 2485 C C . MET A 1 317 ? 25.005 -7.343 -22.395 1.00 84.88 317 MET A C 1
ATOM 2487 O O . MET A 1 317 ? 25.298 -6.554 -21.495 1.00 84.88 317 MET A O 1
ATOM 2491 N N . GLU A 1 318 ? 25.303 -8.637 -22.353 1.00 80.12 318 GLU A N 1
ATOM 2492 C CA . GLU A 1 318 ? 26.069 -9.268 -21.279 1.00 80.12 318 GLU A CA 1
ATOM 2493 C C . GLU A 1 318 ? 27.510 -8.736 -21.246 1.00 80.12 318 GLU A C 1
ATOM 2495 O O . GLU A 1 318 ? 27.945 -8.237 -20.206 1.00 80.12 318 GLU A O 1
ATOM 2500 N N . GLU A 1 319 ? 28.203 -8.694 -22.390 1.00 83.38 319 GLU A N 1
ATOM 2501 C CA . GLU A 1 319 ? 29.567 -8.158 -22.487 1.00 83.38 319 GLU A CA 1
ATOM 2502 C C . GLU A 1 319 ? 29.665 -6.678 -22.083 1.00 83.38 319 GLU A C 1
ATOM 2504 O O . GLU A 1 319 ? 30.600 -6.283 -21.378 1.00 83.38 319 GLU A O 1
ATOM 2509 N N . LYS A 1 320 ? 28.725 -5.823 -22.518 1.00 82.50 320 LYS A N 1
ATOM 2510 C CA . LYS A 1 320 ? 28.740 -4.400 -22.127 1.00 82.50 320 LYS A CA 1
ATOM 2511 C C . LYS A 1 320 ? 28.449 -4.207 -20.643 1.00 82.50 320 LYS A C 1
ATOM 2513 O O . LYS A 1 320 ? 29.087 -3.362 -20.014 1.00 82.50 320 LYS A O 1
ATOM 2518 N N . MET A 1 321 ? 27.512 -4.975 -20.082 1.00 77.50 321 MET A N 1
ATOM 2519 C CA . MET A 1 321 ? 27.229 -4.941 -18.647 1.00 77.50 321 MET A CA 1
ATOM 2520 C C . MET A 1 321 ? 28.471 -5.336 -17.845 1.00 77.50 321 MET A C 1
ATOM 2522 O O . MET A 1 321 ? 28.828 -4.654 -16.888 1.00 77.50 321 MET A O 1
ATOM 2526 N N . GLU A 1 322 ? 29.161 -6.400 -18.256 1.00 75.94 322 GLU A N 1
ATOM 2527 C CA . GLU A 1 322 ? 30.371 -6.855 -17.579 1.00 75.94 322 GLU A CA 1
ATOM 2528 C C . GLU A 1 322 ? 31.487 -5.806 -17.634 1.00 75.94 322 GLU A C 1
ATOM 2530 O O . GLU A 1 322 ? 32.064 -5.472 -16.598 1.00 75.94 322 GLU A O 1
ATOM 2535 N N . LYS A 1 323 ? 31.751 -5.223 -18.811 1.00 80.94 323 LYS A N 1
ATOM 2536 C CA . LYS A 1 323 ? 32.742 -4.143 -18.961 1.00 80.94 323 LYS A CA 1
ATOM 2537 C C . LYS A 1 323 ? 32.451 -2.970 -18.029 1.00 80.94 323 LYS A C 1
ATOM 2539 O O . LYS A 1 323 ? 33.352 -2.500 -17.342 1.00 80.94 323 LYS A O 1
ATOM 2544 N N . MET A 1 324 ? 31.194 -2.547 -17.945 1.00 76.94 324 MET A N 1
ATOM 2545 C CA . MET A 1 324 ? 30.776 -1.457 -17.064 1.00 76.94 324 MET A CA 1
ATOM 2546 C C . MET A 1 324 ? 30.958 -1.805 -15.579 1.00 76.94 324 MET A C 1
ATOM 2548 O O . MET A 1 324 ? 31.424 -0.970 -14.804 1.00 76.94 324 MET A O 1
ATOM 2552 N N . ILE A 1 325 ? 30.642 -3.039 -15.171 1.00 72.19 325 ILE A N 1
ATOM 2553 C CA . ILE A 1 325 ? 30.920 -3.509 -13.807 1.00 72.19 325 ILE A CA 1
ATOM 2554 C C . ILE A 1 325 ? 32.429 -3.434 -13.539 1.00 72.19 325 ILE A C 1
ATOM 2556 O O . ILE A 1 325 ? 32.844 -2.850 -12.541 1.00 72.19 325 ILE A O 1
ATOM 2560 N N . GLN A 1 326 ? 33.259 -3.959 -14.441 1.00 75.62 326 GLN A N 1
ATOM 2561 C CA . GLN A 1 326 ? 34.717 -3.933 -14.300 1.00 75.62 326 GLN A CA 1
ATOM 2562 C C . GLN A 1 326 ? 35.276 -2.503 -14.205 1.00 75.62 326 GLN A C 1
ATOM 2564 O O . GLN A 1 326 ? 36.146 -2.236 -13.375 1.00 75.62 326 GLN A O 1
ATOM 2569 N N . GLU A 1 327 ? 34.795 -1.577 -15.036 1.00 76.62 327 GLU A N 1
ATOM 2570 C CA . GLU A 1 327 ? 35.189 -0.162 -15.016 1.00 76.62 327 GLU A CA 1
ATOM 2571 C C . GLU A 1 327 ? 34.799 0.526 -13.708 1.00 76.62 327 GLU A C 1
ATOM 2573 O O . GLU A 1 327 ? 35.603 1.255 -13.127 1.00 76.62 327 GLU A O 1
ATOM 2578 N N . SER A 1 328 ? 33.602 0.242 -13.204 1.00 70.12 328 SER A N 1
ATOM 2579 C CA . SER A 1 328 ? 33.105 0.836 -11.968 1.00 70.12 328 SER A CA 1
ATOM 2580 C C . SER A 1 328 ? 33.869 0.327 -10.732 1.00 70.12 328 SER A C 1
ATOM 2582 O O . SER A 1 328 ? 34.258 1.106 -9.864 1.00 70.12 328 SER A O 1
ATOM 2584 N N . PHE A 1 329 ? 34.241 -0.960 -10.699 1.00 67.69 329 PHE A N 1
ATOM 2585 C CA . PHE A 1 329 ? 35.170 -1.489 -9.687 1.00 67.69 329 PHE A CA 1
ATOM 2586 C C . PHE A 1 329 ? 36.539 -0.795 -9.729 1.00 67.69 329 PHE A C 1
ATOM 2588 O O . PHE A 1 329 ? 37.051 -0.395 -8.680 1.00 67.69 329 PHE A O 1
ATOM 2595 N N . LYS A 1 330 ? 37.112 -0.619 -10.930 1.00 75.31 330 LYS A N 1
ATOM 2596 C CA . LYS A 1 330 ? 38.391 0.089 -11.111 1.00 75.31 330 LYS A CA 1
ATOM 2597 C C . LYS A 1 330 ? 38.317 1.528 -10.597 1.00 75.31 330 LYS A C 1
ATOM 2599 O O . LYS A 1 330 ? 39.264 1.974 -9.954 1.00 75.31 330 LYS A O 1
ATOM 2604 N N . ALA A 1 331 ? 37.214 2.233 -10.851 1.00 71.25 331 ALA A N 1
ATOM 2605 C CA . ALA A 1 331 ? 37.001 3.600 -10.373 1.00 71.25 331 ALA A CA 1
ATOM 2606 C C . ALA A 1 331 ? 36.958 3.690 -8.835 1.00 71.25 331 ALA A C 1
ATOM 2608 O O . ALA A 1 331 ? 37.518 4.621 -8.261 1.00 71.25 331 ALA A O 1
ATOM 2609 N N . ASP A 1 332 ? 36.388 2.683 -8.168 1.00 65.75 332 ASP A N 1
ATOM 2610 C CA . ASP A 1 332 ? 36.339 2.579 -6.702 1.00 65.75 332 ASP A CA 1
ATOM 2611 C C . ASP A 1 332 ? 37.649 2.072 -6.063 1.00 65.75 332 ASP A C 1
ATOM 2613 O O . ASP A 1 332 ? 37.702 1.830 -4.854 1.00 65.75 332 ASP A O 1
ATOM 2617 N N . GLY A 1 333 ? 38.708 1.850 -6.852 1.00 68.06 333 GLY A N 1
ATOM 2618 C CA . GLY A 1 333 ? 39.965 1.269 -6.369 1.00 68.06 333 GLY A CA 1
ATOM 2619 C C . GLY A 1 333 ? 39.826 -0.182 -5.887 1.00 68.06 333 GLY A C 1
ATOM 2620 O O . GLY A 1 333 ? 40.665 -0.663 -5.124 1.00 68.06 333 GLY A O 1
ATOM 2621 N N . ARG A 1 334 ? 38.760 -0.878 -6.305 1.00 65.56 334 ARG A N 1
ATOM 2622 C CA . ARG A 1 334 ? 38.489 -2.285 -5.986 1.00 65.56 334 ARG A CA 1
ATOM 2623 C C . ARG A 1 334 ? 38.869 -3.162 -7.176 1.00 65.56 334 ARG A C 1
ATOM 2625 O O . ARG A 1 334 ? 38.611 -2.823 -8.326 1.00 65.56 334 ARG A O 1
ATOM 2632 N N . GLU A 1 335 ? 39.450 -4.326 -6.915 1.00 60.16 335 GLU A N 1
ATOM 2633 C CA . GLU A 1 335 ? 39.702 -5.305 -7.972 1.00 60.16 335 GLU A CA 1
ATOM 2634 C C . GLU A 1 335 ? 38.422 -6.101 -8.253 1.00 60.16 335 GLU A C 1
ATOM 2636 O O . GLU A 1 335 ? 37.809 -6.662 -7.338 1.00 60.16 335 GLU A O 1
ATOM 2641 N N . TYR A 1 336 ? 37.998 -6.141 -9.519 1.00 58.59 336 TYR A N 1
ATOM 2642 C CA . TYR A 1 336 ? 36.938 -7.047 -9.945 1.00 58.59 336 TYR A CA 1
ATOM 2643 C C . TYR A 1 336 ? 37.488 -8.476 -9.945 1.00 58.59 336 TYR A C 1
ATOM 2645 O O . TYR A 1 336 ? 38.167 -8.901 -10.878 1.00 58.59 336 TYR A O 1
ATOM 2653 N N . LEU A 1 337 ? 37.218 -9.222 -8.876 1.00 55.91 337 LEU A N 1
ATOM 2654 C CA . LEU A 1 337 ? 37.523 -10.646 -8.822 1.00 55.91 337 LEU A CA 1
ATOM 2655 C C . LEU A 1 337 ? 36.474 -11.394 -9.651 1.00 55.91 337 LEU A C 1
ATOM 2657 O O . LEU A 1 337 ? 35.402 -11.710 -9.136 1.00 55.91 337 LEU A O 1
ATOM 2661 N N . ALA A 1 338 ? 36.781 -11.704 -10.912 1.00 50.06 338 ALA A N 1
ATOM 2662 C CA . ALA A 1 338 ? 36.018 -12.693 -11.670 1.00 50.06 338 ALA A CA 1
ATOM 2663 C C . ALA A 1 338 ? 36.103 -14.036 -10.915 1.00 50.06 338 ALA A C 1
ATOM 2665 O O . ALA A 1 338 ? 37.143 -14.699 -10.924 1.00 50.06 338 ALA A O 1
ATOM 2666 N N . LYS A 1 339 ? 35.067 -14.405 -10.150 1.00 44.12 339 LYS A N 1
ATOM 2667 C CA . LYS A 1 339 ? 35.095 -15.616 -9.315 1.00 44.12 339 LYS A CA 1
ATOM 2668 C C . LYS A 1 339 ? 34.492 -16.827 -10.029 1.00 44.12 339 LYS A C 1
ATOM 2670 O O . LYS A 1 339 ? 33.469 -16.740 -10.692 1.00 44.12 339 LYS A O 1
ATOM 2675 N N . LYS A 1 340 ? 35.161 -17.964 -9.788 1.00 39.56 340 LYS A N 1
ATOM 2676 C CA . LYS A 1 340 ? 34.991 -19.362 -10.253 1.00 39.56 340 LYS A CA 1
ATOM 2677 C C . LYS A 1 340 ? 33.615 -20.033 -10.034 1.00 39.56 340 LYS A C 1
ATOM 2679 O O . LYS A 1 340 ? 33.529 -21.255 -10.102 1.00 39.56 340 LYS A O 1
ATOM 2684 N N . THR A 1 341 ? 32.568 -19.283 -9.726 1.00 34.44 341 THR A N 1
ATOM 2685 C CA . THR A 1 341 ? 31.215 -19.801 -9.453 1.00 34.44 341 THR A CA 1
ATOM 2686 C C . THR A 1 341 ? 30.193 -19.128 -10.352 1.00 34.44 341 THR A C 1
ATOM 2688 O O . THR A 1 341 ? 29.130 -18.748 -9.875 1.00 34.44 341 THR A O 1
ATOM 2691 N N . GLY A 1 342 ? 30.546 -18.900 -11.614 1.00 34.81 342 GLY A N 1
ATOM 2692 C CA . GLY A 1 342 ? 29.751 -18.063 -12.482 1.00 34.81 342 GLY A CA 1
ATOM 2693 C C . GLY A 1 342 ? 29.714 -16.629 -12.029 1.00 34.81 342 GLY A C 1
ATOM 2694 O O . GLY A 1 342 ? 28.927 -16.237 -11.173 1.00 34.81 342 GLY A O 1
ATOM 2695 N N . GLY A 1 343 ? 30.476 -15.788 -12.724 1.00 31.84 343 GLY A N 1
ATOM 2696 C CA . GLY A 1 343 ? 29.985 -14.433 -12.936 1.00 31.84 343 GLY A CA 1
ATOM 2697 C C . GLY A 1 343 ? 28.572 -14.471 -13.552 1.00 31.84 343 GLY A C 1
ATOM 2698 O O . GLY A 1 343 ? 28.051 -15.545 -13.872 1.00 31.84 343 GLY A O 1
ATOM 2699 N N . PRO A 1 344 ? 27.947 -13.315 -13.808 1.00 38.12 344 PRO A N 1
ATOM 2700 C CA . PRO A 1 344 ? 26.689 -13.219 -14.559 1.00 38.12 344 PRO A CA 1
ATOM 2701 C C . PRO A 1 344 ? 26.803 -13.696 -16.032 1.00 38.12 344 PRO A C 1
ATOM 2703 O O . PRO A 1 344 ? 26.115 -13.168 -16.893 1.00 38.12 344 PRO A O 1
ATOM 2706 N N . VAL A 1 345 ? 27.706 -14.638 -16.325 1.00 38.75 345 VAL A N 1
ATOM 2707 C CA . VAL A 1 345 ? 28.151 -15.110 -17.635 1.00 38.75 345 VAL A CA 1
ATOM 2708 C C . VAL A 1 345 ? 28.466 -16.623 -17.676 1.00 38.75 345 VAL A C 1
ATOM 2710 O O . VAL A 1 345 ? 28.615 -17.141 -18.777 1.00 38.75 345 VAL A O 1
ATOM 2713 N N . ASP A 1 346 ? 28.514 -17.384 -16.560 1.00 33.62 346 ASP A N 1
ATOM 2714 C CA . ASP A 1 346 ? 28.641 -18.870 -16.672 1.00 33.62 346 ASP A CA 1
ATOM 2715 C C . ASP A 1 346 ? 27.320 -19.541 -17.083 1.00 33.62 346 ASP A C 1
ATOM 2717 O O . ASP A 1 346 ? 27.301 -20.701 -17.497 1.00 33.62 346 ASP A O 1
ATOM 2721 N N . HIS A 1 347 ? 26.212 -18.803 -17.025 1.00 38.50 347 HIS A N 1
ATOM 2722 C CA . HIS A 1 347 ? 24.927 -19.229 -17.553 1.00 38.50 347 HIS A CA 1
ATOM 2723 C C . HIS A 1 347 ? 24.609 -18.389 -18.787 1.00 38.50 347 HIS A C 1
ATOM 2725 O O . HIS A 1 347 ? 23.852 -17.432 -18.689 1.00 38.50 347 HIS A O 1
ATOM 2731 N N . MET A 1 348 ? 25.164 -18.724 -19.960 1.00 36.00 348 MET A N 1
ATOM 2732 C CA . MET A 1 348 ? 24.651 -18.150 -21.212 1.00 36.00 348 MET A CA 1
ATOM 2733 C C . MET A 1 348 ? 23.148 -18.446 -21.283 1.00 36.00 348 MET A C 1
ATOM 2735 O O . MET A 1 348 ? 22.734 -19.580 -21.544 1.00 36.00 348 MET A O 1
ATOM 2739 N N . GLY A 1 349 ? 22.322 -17.440 -20.999 1.00 41.38 349 GLY A N 1
ATOM 2740 C CA . GLY A 1 349 ? 20.881 -17.564 -21.125 1.00 41.38 349 GLY A CA 1
ATOM 2741 C C . GLY A 1 349 ? 20.563 -17.813 -22.594 1.00 41.38 349 GLY A C 1
ATOM 2742 O O . GLY A 1 349 ? 21.076 -17.119 -23.470 1.00 41.38 349 GLY A O 1
ATOM 2743 N N . GLN A 1 350 ? 19.742 -18.820 -22.889 1.00 37.50 350 GLN A N 1
ATOM 2744 C CA . GLN A 1 350 ? 19.343 -19.071 -24.270 1.00 37.50 350 GLN A CA 1
ATOM 2745 C C . GLN A 1 350 ? 18.634 -17.832 -24.828 1.00 37.50 350 GLN A C 1
ATOM 2747 O O . GLN A 1 350 ? 17.682 -17.321 -24.234 1.00 37.50 350 GLN A O 1
ATOM 2752 N N . CYS A 1 351 ? 19.099 -17.353 -25.982 1.00 36.62 351 CYS A N 1
ATOM 2753 C CA . CYS A 1 351 ? 18.429 -16.278 -26.693 1.00 36.62 351 CYS A CA 1
ATOM 2754 C C . CYS A 1 351 ? 17.059 -16.783 -27.174 1.00 36.62 351 CYS A C 1
ATOM 2756 O O . CYS A 1 351 ? 16.983 -17.715 -27.981 1.00 36.62 351 CYS A O 1
ATOM 2758 N N . LEU A 1 352 ? 15.969 -16.181 -26.690 1.00 48.28 352 LEU A N 1
ATOM 2759 C CA . LEU A 1 352 ? 14.601 -16.566 -27.069 1.00 48.28 352 LEU A CA 1
ATOM 2760 C C . LEU A 1 352 ? 14.252 -16.163 -28.516 1.00 48.28 352 LEU A C 1
ATOM 2762 O O . LEU A 1 352 ? 13.191 -16.528 -29.021 1.00 48.28 352 LEU A O 1
ATOM 2766 N N . SER A 1 353 ? 15.147 -15.458 -29.220 1.00 43.00 353 SER A N 1
ATOM 2767 C CA . SER A 1 353 ? 14.922 -14.951 -30.579 1.00 43.00 353 SER A CA 1
ATOM 2768 C C . SER A 1 353 ? 14.746 -16.031 -31.657 1.00 43.00 353 SER A C 1
ATOM 2770 O O . SER A 1 353 ? 14.332 -15.724 -32.775 1.00 43.00 353 SER A O 1
ATOM 2772 N N . LYS A 1 354 ? 15.000 -17.311 -31.339 1.00 39.34 354 LYS A N 1
ATOM 2773 C CA . LYS A 1 354 ? 14.908 -18.440 -32.286 1.00 39.34 354 LYS A CA 1
ATOM 2774 C C . LYS A 1 354 ? 13.756 -19.424 -32.048 1.00 39.34 354 LYS A C 1
ATOM 2776 O O . LYS A 1 354 ? 13.718 -20.454 -32.721 1.00 39.34 354 LYS A O 1
ATOM 2781 N N . GLN A 1 355 ? 12.791 -19.139 -31.173 1.00 41.72 355 GLN A N 1
ATOM 2782 C CA . GLN A 1 355 ? 11.585 -19.977 -31.066 1.00 41.72 355 GLN A CA 1
ATOM 2783 C C . GLN A 1 355 ? 10.615 -19.690 -32.229 1.00 41.72 355 GLN A C 1
ATOM 2785 O O . GLN A 1 355 ? 9.649 -18.945 -32.094 1.00 41.72 355 GLN A O 1
ATOM 2790 N N . LYS A 1 356 ? 10.900 -20.275 -33.403 1.00 35.66 356 LYS A N 1
ATOM 2791 C CA . LYS A 1 356 ? 10.022 -20.241 -34.591 1.00 35.66 356 LYS A CA 1
ATOM 2792 C C . LYS A 1 356 ? 8.771 -21.117 -34.453 1.00 35.66 356 LYS A C 1
ATOM 2794 O O . LYS A 1 356 ? 7.798 -20.864 -35.152 1.00 35.66 356 LYS A O 1
ATOM 2799 N N . ASP A 1 357 ? 8.777 -22.065 -33.519 1.00 35.78 357 ASP A N 1
ATOM 2800 C CA . ASP A 1 357 ? 7.677 -22.999 -33.284 1.00 35.78 357 ASP A CA 1
ATOM 2801 C C . ASP A 1 357 ? 7.136 -22.829 -31.865 1.00 35.78 357 ASP A C 1
ATOM 2803 O O . ASP A 1 357 ? 7.462 -23.579 -30.948 1.00 35.78 357 ASP A O 1
ATOM 2807 N N . LEU A 1 358 ? 6.301 -21.814 -31.674 1.00 38.81 358 LEU A N 1
ATOM 2808 C CA . LEU A 1 358 ? 5.387 -21.787 -30.543 1.00 38.81 358 LEU A CA 1
ATOM 2809 C C . LEU A 1 358 ? 3.972 -21.747 -31.104 1.00 38.81 358 LEU A C 1
ATOM 2811 O O . LEU A 1 358 ? 3.452 -20.689 -31.464 1.00 38.81 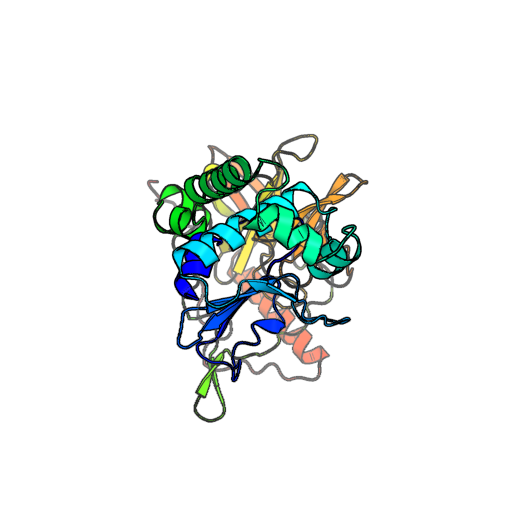358 LEU A O 1
ATOM 2815 N N . SER A 1 359 ? 3.367 -22.930 -31.205 1.00 30.03 359 SER A N 1
ATOM 2816 C CA . SER A 1 359 ? 1.916 -23.061 -31.232 1.00 30.03 359 SER A CA 1
ATOM 2817 C C . SER A 1 359 ? 1.398 -22.590 -29.870 1.00 30.03 359 SER A C 1
ATOM 2819 O O . SER A 1 359 ? 1.440 -23.347 -28.898 1.00 30.03 359 SER A O 1
ATOM 2821 N N . TRP A 1 360 ? 1.016 -21.317 -29.792 1.00 39.78 360 TRP A N 1
ATOM 2822 C CA . TRP A 1 360 ? 0.277 -20.751 -28.667 1.00 39.78 360 TRP A CA 1
ATOM 2823 C C . TRP A 1 360 ? -1.216 -20.876 -28.920 1.00 39.78 360 TRP A C 1
ATOM 2825 O O . TRP A 1 360 ? -1.643 -20.448 -30.018 1.00 39.78 360 TRP A O 1
#

InterPro domains:
  IPR006066 Nitrite/sulphite reductase iron-sulphur/sirohaem-binding site [PS00365] (23-39)
  IPR006067 Nitrite/sulphite reductase 4Fe-4S domain [PF01077] (5-114)
  IPR012748 Rieske-like [2Fe-2S] domain, NirD-type [PF13806] (204-310)
  IPR017941 Rieske [2Fe-2S] iron-sulphur domain [PS51296] (204-309)
  IPR036922 Rieske [2Fe-2S] iron-sulphur domain superfamily [G3DSA:2.102.10.10] (196-312)
  IPR036922 Rieske [2Fe-2S] iron-sulphur domain superfamily [SSF50022] (201-317)
  IPR045854 Nitrite and sulphite reductase 4Fe-4S domain-like superfamily [G3DSA:3.30.413.10] (1-116)
  IPR045854 Nitrite and sulphite reductase 4Fe-4S domain-like superfamily [SSF56014] (1-143)
  IPR052034 Nitrite reductase [NAD(P)H]-like [PTHR43809] (1-324)

pLDDT: mean 85.95, std 16.2, range [30.03, 98.62]

Secondary structure (DSSP, 8-state):
-HHHHHHHHTT---SS---EEEESSTT-TT-GGGSSEEEEE-SSSEEEEE--B-SSS-BPPEEEEEEE-HHHHHHHHHHHHHHHHHHPPTT--HHHHHHHSTTHHHHHHHHHTS-TTS-HHHHHHHHHHHHHT---HHHHHHH-HHHHHTT-SBSS-S----TTSS-EEEETTEEEE----PPP--SS-S--GGGGGSTT-EEEEEEEGGGSPBTEEEEEEETTEEEEEEEETTSTTS-EEEEEESB-TTT--B-GGGSEEEE-TT--EEEE-TTT--EEETTT--BSS-TT----EEEEEEETTEEEEEE--HHHHHHHHHHHHHHHHHHTT------SS--TTSS-PPPGGG------

Foldseek 3Di:
DAVCCCLLCPPDDALADFDADEAAAPVCPGVQQQGQWRWYADPQAIWIWHQFHDDPDGDGTDTLDPSDHPVLNVLLVLQLRLVRRVPPDRHDGSNVVQVPDVVRSVVSSCCRPVVVVVCSVVSNVVSVVSSVPDDDPVVVQVPDPVSVLLVQQAQQDNDDPPPLPFDWDDDPNDTDTDPDFQFAQFDEAPAAAVNLVPPQWAKDWRHFLVNADEQAWHWHDFWLWIKTWHFHQPQPPGTDIWIWTLQWRGGRDSFQRGFHWDADPVRFIWTQGPPPRFIARRRGQAGPNDRRTGIHIWDWDDDPRTIITTGHHSVVVVVVVVVSSCVSCVVVVHHDPPDPSDDSPVRRGDGNRPCPDDPD

Sequence (360 aa):
MAVTLENRYKGLRAPHKIKMAASGCLRECAEAQGKDVGVIATQAGYNLYVCGNGGAKPVHAKLLATDCSVEECLKYVDRFLMYYISTAKHLQRTAPWLAELEGGIDYLKKVVIEDSLGIAADLEQMMERNRANEKCEWKAVAYDEELRQKFQHFANTKEIHDSEQIEYIDMRGQRHPNLYSPPDITGPALYRKEDSHSSDWEWIFAGLVSAYPKNGGLSVKHGMQELAVFHLPSAEPKEQWLATQNLCPHKQARTISRGLVGVQPNGTLTVADPIYKTTYNLVTGEGISNPNFNLSTFKTKVEDGKVFVQVPPCSEMEEKMEKMIQESFKADGREYLAKKTGGPVDHMGQCLSKQKDLSW

Organism: NCBI:txid2562237